Protein AF-A0A7C7MQB7-F1 (afdb_monomer_lite)

Structure (mmCIF, N/CA/C/O backbone):
data_AF-A0A7C7MQB7-F1
#
_entry.id   AF-A0A7C7MQB7-F1
#
loop_
_atom_site.group_PDB
_atom_site.id
_atom_site.type_symbol
_atom_site.label_atom_id
_atom_site.label_alt_id
_atom_site.label_comp_id
_atom_site.label_asym_id
_atom_site.label_entity_id
_atom_site.label_seq_id
_atom_site.pdbx_PDB_ins_code
_atom_site.Cartn_x
_atom_site.Cartn_y
_atom_site.Cartn_z
_atom_site.occupancy
_atom_site.B_iso_or_equiv
_atom_site.auth_seq_id
_atom_site.auth_comp_id
_atom_site.auth_asym_id
_atom_site.auth_atom_id
_atom_site.pdbx_PDB_model_num
ATOM 1 N N . MET A 1 1 ? -64.791 -2.331 68.404 1.00 36.00 1 MET A N 1
ATOM 2 C CA . MET A 1 1 ? -63.926 -3.531 68.346 1.00 36.00 1 MET A CA 1
ATOM 3 C C . MET A 1 1 ? -63.791 -3.957 66.889 1.00 36.00 1 MET A C 1
ATOM 5 O O . MET A 1 1 ? -64.794 -4.323 66.296 1.00 36.00 1 MET A O 1
ATOM 9 N N . ARG A 1 2 ? -62.606 -3.827 66.272 1.00 41.59 2 ARG A N 1
ATOM 10 C CA . ARG A 1 2 ? -62.362 -4.377 64.925 1.00 41.59 2 ARG A CA 1
ATOM 11 C C . ARG A 1 2 ? -61.901 -5.821 65.080 1.00 41.59 2 ARG A C 1
ATOM 13 O O . ARG A 1 2 ? -60.838 -6.065 65.640 1.00 41.59 2 ARG A O 1
ATOM 20 N N . VAL A 1 3 ? -62.726 -6.747 64.612 1.00 44.12 3 VAL A N 1
ATOM 21 C CA . VAL A 1 3 ? -62.447 -8.183 64.598 1.00 44.12 3 VAL A CA 1
ATOM 22 C C . VAL A 1 3 ? -61.413 -8.440 63.497 1.00 44.12 3 VAL A C 1
ATOM 24 O O . VAL A 1 3 ? -61.711 -8.267 62.317 1.00 44.12 3 VAL A O 1
ATOM 27 N N . TYR A 1 4 ? -60.176 -8.775 63.868 1.00 46.28 4 TYR A N 1
ATOM 28 C CA . TYR A 1 4 ? -59.155 -9.210 62.912 1.00 46.28 4 TYR A CA 1
ATOM 29 C C . TYR A 1 4 ? -59.420 -10.675 62.548 1.00 46.28 4 TYR A C 1
ATOM 31 O O . TYR A 1 4 ? -59.321 -11.557 63.396 1.00 46.28 4 TYR A O 1
ATOM 39 N N . SER A 1 5 ? -59.783 -10.925 61.287 1.00 50.12 5 SER A N 1
ATOM 40 C CA . SER A 1 5 ? -59.942 -12.277 60.742 1.00 50.12 5 SER A CA 1
ATOM 41 C C . SER A 1 5 ? -58.564 -12.956 60.611 1.00 50.12 5 SER A C 1
ATOM 43 O O . SER A 1 5 ? -57.698 -12.402 59.923 1.00 50.12 5 SER A O 1
ATOM 45 N N . PRO A 1 6 ? -58.337 -14.141 61.220 1.00 55.88 6 PRO A N 1
ATOM 46 C CA . PRO A 1 6 ? -57.044 -14.841 61.205 1.00 55.88 6 PRO A CA 1
ATOM 47 C C . PRO A 1 6 ? -56.574 -15.236 59.799 1.00 55.88 6 PRO A C 1
ATOM 49 O O . PRO A 1 6 ? -55.381 -15.400 59.555 1.00 55.88 6 PRO A O 1
ATOM 52 N N . HIS A 1 7 ? -57.506 -15.337 58.849 1.00 54.34 7 HIS A N 1
ATOM 53 C CA . HIS A 1 7 ? -57.235 -15.849 57.510 1.00 54.34 7 HIS A CA 1
ATOM 54 C C . HIS A 1 7 ? -56.280 -14.961 56.695 1.00 54.34 7 HIS A C 1
ATOM 56 O O . HIS A 1 7 ? -55.541 -15.462 55.856 1.00 54.34 7 HIS A O 1
ATOM 62 N N . PHE A 1 8 ? -56.236 -13.648 56.950 1.00 52.06 8 PHE A N 1
ATOM 63 C CA . PHE A 1 8 ? -55.397 -12.708 56.188 1.00 52.06 8 PHE A CA 1
ATOM 64 C C . PHE A 1 8 ? -53.892 -12.819 56.490 1.00 52.06 8 PHE A C 1
ATOM 66 O O . PHE A 1 8 ? -53.070 -12.415 55.662 1.00 52.06 8 PHE A O 1
ATOM 73 N N . ALA A 1 9 ? -53.518 -13.351 57.657 1.00 55.44 9 ALA A N 1
ATOM 74 C CA . ALA A 1 9 ? -52.118 -13.500 58.054 1.00 55.44 9 ALA A CA 1
ATOM 75 C C . ALA A 1 9 ? -51.422 -14.632 57.277 1.00 55.44 9 ALA A C 1
ATOM 77 O O . ALA A 1 9 ? -50.280 -14.476 56.840 1.00 55.44 9 ALA A O 1
ATOM 78 N N . GLU A 1 10 ? -52.135 -15.731 57.023 1.00 55.66 10 GLU A N 1
ATOM 79 C CA . GLU A 1 10 ? -51.612 -16.890 56.292 1.00 55.66 10 GLU A CA 1
ATOM 80 C C . GLU A 1 10 ? -51.321 -16.565 54.820 1.00 55.66 10 GLU A C 1
ATOM 82 O O . GLU A 1 10 ? -50.249 -16.904 54.314 1.00 55.66 10 GLU A O 1
ATOM 87 N N . TYR A 1 11 ? -52.201 -15.808 54.152 1.00 55.09 11 TYR A N 1
ATOM 88 C CA . TYR A 1 11 ? -51.975 -15.375 52.767 1.00 55.09 11 TYR A CA 1
ATOM 89 C C . TYR A 1 11 ? -50.758 -14.455 52.630 1.00 55.09 11 TYR A C 1
ATOM 91 O O . TYR A 1 11 ? -49.987 -14.587 51.680 1.00 55.09 11 TYR A O 1
ATOM 99 N N . ARG A 1 12 ? -50.529 -13.546 53.588 1.00 55.78 12 ARG A N 1
ATOM 100 C CA . ARG A 1 12 ? -49.337 -12.680 53.572 1.00 55.78 12 ARG A CA 1
ATOM 101 C C . ARG A 1 12 ? -48.050 -13.473 53.763 1.00 55.78 12 ARG A C 1
ATOM 103 O O . ARG A 1 12 ? -47.057 -13.175 53.104 1.00 55.78 12 ARG A O 1
ATOM 110 N N . HIS A 1 13 ? -48.075 -14.491 54.617 1.00 61.19 13 HIS A N 1
ATOM 111 C CA . HIS A 1 13 ? -46.917 -15.342 54.858 1.00 61.19 13 HIS A CA 1
ATOM 112 C C . HIS A 1 13 ? -46.598 -16.239 53.647 1.00 61.19 13 HIS A C 1
ATOM 114 O O . HIS A 1 13 ? -45.434 -16.377 53.270 1.00 61.19 13 HIS A O 1
ATOM 120 N N . ALA A 1 14 ? -47.621 -16.773 52.971 1.00 66.00 14 ALA A N 1
ATOM 121 C CA . ALA A 1 14 ? -47.464 -17.529 51.727 1.00 66.00 14 ALA A CA 1
ATOM 122 C C . ALA A 1 14 ? -46.925 -16.657 50.576 1.00 66.00 14 ALA A C 1
ATOM 124 O O . ALA A 1 14 ? -45.989 -17.050 49.880 1.00 66.00 14 ALA A O 1
ATOM 125 N N . LEU A 1 15 ? -47.450 -15.437 50.420 1.00 58.94 15 LEU A N 1
ATOM 126 C CA . LEU A 1 15 ? -46.978 -14.480 49.414 1.00 58.94 15 LEU A CA 1
ATOM 127 C C . LEU A 1 15 ? -45.547 -13.996 49.688 1.00 58.94 15 LEU A C 1
ATOM 129 O O . LEU A 1 15 ? -44.778 -13.798 48.748 1.00 58.94 15 LEU A O 1
ATOM 133 N N . TRP A 1 16 ? -45.166 -13.829 50.959 1.00 60.56 16 TRP A N 1
ATOM 134 C CA . TRP A 1 16 ? -43.792 -13.498 51.335 1.00 60.56 16 TRP A CA 1
ATOM 135 C C . TRP A 1 16 ? -42.828 -14.646 51.013 1.00 60.56 16 TRP A C 1
ATOM 137 O O . TRP A 1 16 ? -41.796 -14.396 50.397 1.00 60.56 16 TRP A O 1
ATOM 147 N N . LYS A 1 17 ? -43.199 -15.901 51.318 1.00 62.97 17 LYS A N 1
ATOM 148 C CA . LYS A 1 17 ? -42.413 -17.098 50.958 1.00 62.97 17 LYS A CA 1
ATOM 149 C C . LYS A 1 17 ? -42.253 -17.288 49.446 1.00 62.97 17 LYS A C 1
ATOM 151 O O . LYS A 1 17 ? -41.183 -17.680 48.988 1.00 62.97 17 LYS A O 1
ATOM 156 N N . LEU A 1 18 ? -43.286 -16.988 48.658 1.00 59.22 18 LEU A N 1
ATOM 157 C CA . LEU A 1 18 ? -43.188 -17.007 47.194 1.00 59.22 18 LEU A CA 1
ATOM 158 C C . LEU A 1 18 ? -42.238 -15.914 46.689 1.00 59.22 18 LEU A C 1
ATOM 160 O O . LEU A 1 18 ? -41.367 -16.185 45.869 1.00 59.22 18 LEU A O 1
ATOM 164 N N . LYS A 1 19 ? -42.333 -14.688 47.221 1.00 57.97 19 LYS A N 1
ATOM 165 C CA . LYS A 1 19 ? -41.427 -13.597 46.830 1.00 57.97 19 LYS A CA 1
ATOM 166 C C . LYS A 1 19 ? -39.969 -13.865 47.196 1.00 57.97 19 LYS A C 1
ATOM 168 O O . LYS A 1 19 ? -39.108 -13.522 46.398 1.00 57.97 19 LYS A O 1
ATOM 173 N N . THR A 1 20 ? -39.683 -14.464 48.353 1.00 58.97 20 THR A N 1
ATOM 174 C CA . THR A 1 20 ? -38.307 -14.754 48.799 1.00 58.97 20 THR A CA 1
ATOM 175 C C . THR A 1 20 ? -37.659 -15.932 48.077 1.00 58.97 20 THR A C 1
ATOM 177 O O . THR A 1 20 ? -36.436 -16.002 48.021 1.00 58.97 20 THR A O 1
ATOM 180 N N . THR A 1 21 ? -38.450 -16.836 47.497 1.00 57.84 21 THR A N 1
ATOM 181 C CA . THR A 1 21 ? -37.944 -17.972 46.707 1.00 57.84 21 THR A CA 1
ATOM 182 C C . THR A 1 21 ? -37.793 -17.642 45.219 1.00 57.84 21 THR A C 1
ATOM 184 O O . THR A 1 21 ? -36.860 -18.127 44.582 1.00 57.84 21 THR A O 1
ATOM 187 N N . LEU A 1 22 ? -38.643 -16.770 44.662 1.00 54.62 22 LEU A N 1
ATOM 188 C CA . LEU A 1 22 ? -38.571 -16.355 43.253 1.00 54.62 22 LEU A CA 1
ATOM 189 C C . LEU A 1 22 ? -37.468 -15.326 42.953 1.00 54.62 22 LEU A C 1
ATOM 191 O O . LEU A 1 22 ? -36.907 -15.347 41.859 1.00 54.62 22 LEU A O 1
ATOM 195 N N . THR A 1 23 ? -37.126 -14.437 43.890 1.00 57.62 23 THR A N 1
ATOM 196 C CA . THR A 1 23 ? -36.068 -13.426 43.694 1.00 57.62 23 THR A CA 1
ATOM 197 C C . THR A 1 23 ? -34.668 -14.000 43.441 1.00 57.62 23 THR A C 1
ATOM 199 O O . THR A 1 23 ? -34.026 -13.531 42.497 1.00 57.62 23 THR A O 1
ATOM 202 N N . PRO A 1 24 ? -34.165 -15.007 44.186 1.00 58.19 24 PRO A N 1
ATOM 203 C CA . PRO A 1 24 ? -32.865 -15.601 43.887 1.00 58.19 24 PRO A CA 1
ATOM 204 C C . PRO A 1 24 ? -32.870 -16.354 42.552 1.00 58.19 24 PRO A C 1
ATOM 206 O O . PRO A 1 24 ? -31.922 -16.203 41.794 1.00 58.19 24 PRO A O 1
ATOM 209 N N . LEU A 1 25 ? -33.951 -17.061 42.198 1.00 54.31 25 LEU A N 1
ATOM 210 C CA . LEU A 1 25 ? -34.077 -17.753 40.904 1.00 54.31 25 LEU A CA 1
ATOM 211 C C . LEU A 1 25 ? -34.046 -16.784 39.711 1.00 54.31 25 LEU A C 1
ATOM 213 O O . LEU A 1 25 ? -33.360 -17.044 38.724 1.00 54.31 25 LEU A O 1
ATOM 217 N N . LEU A 1 26 ? -34.735 -15.643 39.812 1.00 55.75 26 LEU A N 1
ATOM 218 C CA . LEU A 1 26 ? -34.695 -14.586 38.794 1.00 55.75 26 LEU A CA 1
ATOM 219 C C . LEU A 1 26 ? -33.308 -13.936 38.688 1.00 55.75 26 LEU A C 1
ATOM 221 O O . LEU A 1 26 ? -32.837 -13.669 37.584 1.00 55.75 26 LEU A O 1
ATOM 225 N N . SER A 1 27 ? -32.625 -13.725 39.816 1.00 55.59 27 SER A N 1
ATOM 226 C CA . SER A 1 27 ? -31.247 -13.219 39.835 1.00 55.59 27 SER A CA 1
ATOM 227 C C . SER A 1 27 ? -30.259 -14.215 39.215 1.00 55.59 27 SER A C 1
ATOM 229 O O . SER A 1 27 ? -29.392 -13.815 38.441 1.00 55.59 27 SER A O 1
ATOM 231 N N . GLN A 1 28 ? -30.433 -15.513 39.470 1.00 55.59 28 GLN A N 1
ATOM 232 C CA . GLN A 1 28 ? -29.596 -16.589 38.934 1.00 55.59 28 GLN A CA 1
ATOM 233 C C . GLN A 1 28 ? -29.811 -16.794 37.427 1.00 55.59 28 GLN A C 1
ATOM 235 O O . GLN A 1 28 ? -28.843 -16.971 36.691 1.00 55.59 28 GLN A O 1
ATOM 240 N N . LEU A 1 29 ? -31.055 -16.679 36.945 1.00 53.41 29 LEU A N 1
ATOM 241 C CA . LEU A 1 29 ? -31.385 -16.637 35.513 1.00 53.41 29 LEU A CA 1
ATOM 242 C C . LEU A 1 29 ? -30.754 -15.421 34.814 1.00 53.41 29 LEU A C 1
ATOM 244 O O . LEU A 1 29 ? -30.206 -15.552 33.720 1.00 53.41 29 LEU A O 1
ATOM 248 N N . CYS A 1 30 ? -30.777 -14.250 35.458 1.00 50.53 30 CYS A N 1
ATOM 249 C CA . CYS A 1 30 ? -30.163 -13.030 34.930 1.00 50.53 30 CYS A CA 1
ATOM 250 C C . CYS A 1 30 ? -28.625 -13.135 34.871 1.00 50.53 30 CYS A C 1
ATOM 252 O O . CYS A 1 30 ? -28.016 -12.812 33.851 1.00 50.53 30 CYS A O 1
ATOM 254 N N . ALA A 1 31 ? -28.000 -13.681 35.920 1.00 45.16 31 ALA A N 1
ATOM 255 C CA . ALA A 1 31 ? -26.564 -13.954 35.953 1.00 45.16 31 ALA A CA 1
ATOM 256 C C . ALA A 1 31 ? -26.143 -14.976 34.881 1.00 45.16 31 ALA A C 1
ATOM 258 O O . ALA A 1 31 ? -25.123 -14.797 34.220 1.00 45.16 31 ALA A O 1
ATOM 259 N N . CYS A 1 32 ? -26.954 -16.012 34.648 1.00 47.44 32 CYS A N 1
ATOM 260 C CA . CYS A 1 32 ? -26.682 -17.021 33.626 1.00 47.44 32 CYS A CA 1
ATOM 261 C C . CYS A 1 32 ? -26.738 -16.431 32.205 1.00 47.44 32 CYS A C 1
ATOM 263 O O . CYS A 1 32 ? -25.836 -16.676 31.404 1.00 47.44 32 CYS A O 1
ATOM 265 N N . ASN A 1 33 ? -27.723 -15.575 31.910 1.00 52.56 33 ASN A N 1
ATOM 266 C CA . ASN A 1 33 ? -27.809 -14.883 30.619 1.00 52.56 33 ASN A CA 1
ATOM 267 C C . ASN A 1 33 ? -26.617 -13.945 30.373 1.00 52.56 33 ASN A C 1
ATOM 269 O O . ASN A 1 33 ? -26.044 -13.967 29.285 1.00 52.56 33 ASN A O 1
ATOM 273 N N . HIS A 1 34 ? -26.192 -13.185 31.386 1.00 47.38 34 HIS A N 1
ATOM 274 C CA . HIS A 1 34 ? -25.037 -12.293 31.267 1.00 47.38 34 HIS A CA 1
ATOM 275 C C . HIS A 1 34 ? -23.724 -13.066 31.022 1.00 47.38 34 HIS A C 1
ATOM 277 O O . HIS A 1 34 ? -22.912 -12.678 30.182 1.00 47.38 34 HIS A O 1
ATOM 283 N N . CYS A 1 35 ? -23.534 -14.218 31.675 1.00 38.09 35 CYS A N 1
ATOM 284 C CA . CYS A 1 35 ? -22.380 -15.090 31.431 1.00 38.09 35 CYS A CA 1
ATOM 285 C C . CYS A 1 35 ? -22.396 -15.736 30.031 1.00 38.09 35 CYS A C 1
ATOM 287 O O . CYS A 1 35 ? -21.336 -15.891 29.421 1.00 38.09 35 CYS A O 1
ATOM 289 N N . ILE A 1 36 ? -23.575 -16.083 29.496 1.00 53.25 36 ILE A N 1
ATOM 290 C CA . ILE A 1 36 ? -23.728 -16.618 28.130 1.00 53.25 36 ILE A CA 1
ATOM 291 C C . ILE A 1 36 ? -23.387 -15.552 27.079 1.00 53.25 36 ILE A C 1
ATOM 293 O O . ILE A 1 36 ? -22.753 -15.871 26.070 1.00 53.25 36 ILE A O 1
ATOM 297 N N . GLU A 1 37 ? -23.763 -14.290 27.304 1.00 52.91 37 GLU A N 1
ATOM 298 C CA . GLU A 1 37 ? -23.364 -13.183 26.426 1.00 52.91 37 GLU A CA 1
ATOM 299 C C . GLU A 1 37 ? -21.848 -12.961 26.443 1.00 52.91 37 GLU A C 1
ATOM 301 O O . GLU A 1 37 ? -21.239 -12.869 25.379 1.00 52.91 37 GLU A O 1
ATOM 306 N N . MET A 1 38 ? -21.207 -12.988 27.617 1.00 50.66 38 MET A N 1
ATOM 307 C CA . MET A 1 38 ? -19.748 -12.845 27.734 1.00 50.66 38 MET A CA 1
ATOM 308 C C . MET A 1 38 ? -18.954 -13.973 27.051 1.00 50.66 38 MET A C 1
ATOM 310 O O . MET A 1 38 ? -17.870 -13.720 26.519 1.00 50.66 38 MET A O 1
ATOM 314 N N . ALA A 1 39 ? -19.457 -15.213 27.062 1.00 57.03 39 ALA A N 1
ATOM 315 C CA . ALA A 1 39 ? -18.825 -16.337 26.365 1.00 57.03 39 ALA A CA 1
ATOM 316 C C . ALA A 1 39 ? -18.894 -16.164 24.836 1.00 57.03 39 ALA A C 1
ATOM 318 O O . ALA A 1 39 ? -17.871 -16.260 24.155 1.00 57.03 39 ALA A O 1
ATOM 319 N N . LYS A 1 40 ? -20.069 -15.777 24.321 1.00 67.50 40 LYS A N 1
ATOM 320 C CA . LYS A 1 40 ? -20.278 -15.473 22.896 1.00 67.50 40 LYS A CA 1
ATOM 321 C C . LYS A 1 40 ? -19.459 -14.271 22.426 1.00 67.50 40 LYS A C 1
ATOM 323 O O . LYS A 1 40 ? -19.035 -14.231 21.274 1.00 67.50 40 LYS A O 1
ATOM 328 N N . ASP A 1 41 ? -19.193 -13.309 23.309 1.00 77.12 41 ASP A N 1
ATOM 329 C CA . ASP A 1 41 ? -18.390 -12.124 22.994 1.00 77.12 41 ASP A CA 1
ATOM 330 C C . ASP A 1 41 ? -16.912 -12.476 22.745 1.00 77.12 41 ASP A C 1
ATOM 332 O O . ASP A 1 41 ? -16.283 -11.930 21.837 1.00 77.12 41 ASP A O 1
ATOM 336 N N . LYS A 1 42 ? -16.355 -13.435 23.501 1.00 81.56 42 LYS A N 1
ATOM 337 C CA . LYS A 1 42 ? -14.980 -13.930 23.301 1.00 81.56 42 LYS A CA 1
ATOM 338 C C . LYS A 1 42 ? -14.836 -14.690 21.985 1.00 81.56 42 LYS A C 1
ATOM 340 O O . LYS A 1 42 ? -13.902 -14.430 21.228 1.00 81.56 42 LYS A O 1
ATOM 345 N N . GLU A 1 43 ? -15.775 -15.589 21.703 1.00 84.88 43 GLU A N 1
ATOM 346 C CA . GLU A 1 43 ? -15.838 -16.351 20.450 1.00 84.88 43 GLU A CA 1
ATOM 347 C C . GLU A 1 43 ? -15.980 -15.411 19.249 1.00 84.88 43 GLU A C 1
ATOM 349 O O . GLU A 1 43 ? -15.254 -15.549 18.264 1.00 84.88 43 GLU A O 1
ATOM 354 N N . ARG A 1 44 ? -16.840 -14.390 19.363 1.00 89.88 44 ARG A N 1
ATOM 355 C CA . ARG A 1 44 ? -17.005 -13.358 18.336 1.00 89.88 44 ARG A CA 1
ATOM 356 C C . ARG A 1 44 ? -15.711 -12.576 18.101 1.00 89.88 44 ARG A C 1
ATOM 358 O O . ARG A 1 44 ? -15.325 -12.420 16.949 1.00 89.88 44 ARG A O 1
ATOM 365 N N . ARG A 1 45 ? -15.014 -12.117 19.149 1.00 86.94 45 ARG A N 1
ATOM 366 C CA . ARG A 1 45 ? -13.730 -11.389 19.010 1.00 86.94 45 ARG A CA 1
ATOM 367 C C . ARG A 1 45 ? -12.638 -12.248 18.370 1.00 86.94 45 ARG A C 1
ATOM 369 O O . ARG A 1 45 ? -11.851 -11.758 17.561 1.00 86.94 45 ARG A O 1
ATOM 376 N N . LEU A 1 46 ? -12.588 -13.536 18.711 1.00 88.31 46 LEU A N 1
ATOM 377 C CA . LEU A 1 46 ? -11.657 -14.473 18.084 1.00 88.31 46 LEU A CA 1
ATOM 378 C C . LEU A 1 46 ? -12.000 -14.675 16.601 1.00 88.31 46 LEU A C 1
ATOM 380 O O . LEU A 1 46 ? -11.115 -14.584 15.749 1.00 88.31 46 LEU A O 1
ATOM 384 N N . ALA A 1 47 ? -13.284 -14.880 16.287 1.00 90.00 47 ALA A N 1
ATOM 385 C CA . ALA A 1 47 ? -13.780 -14.989 14.918 1.00 90.00 47 ALA A CA 1
ATOM 386 C C . ALA A 1 47 ? -13.487 -13.727 14.095 1.00 90.00 47 ALA A C 1
ATOM 388 O O . ALA A 1 47 ? -13.046 -13.829 12.951 1.00 90.00 47 ALA A O 1
ATOM 389 N N . GLU A 1 48 ? -13.666 -12.548 14.690 1.00 90.62 48 GLU A N 1
ATOM 390 C CA . GLU A 1 48 ? -13.357 -11.251 14.090 1.00 90.62 48 GLU A CA 1
ATOM 391 C C . GLU A 1 48 ? -11.876 -11.163 13.710 1.00 90.62 48 GLU A C 1
ATOM 393 O O . GLU A 1 48 ? -11.543 -10.829 12.573 1.00 90.62 48 GLU A O 1
ATOM 398 N N . SER A 1 49 ? -10.974 -11.525 14.628 1.00 87.12 49 SER A N 1
ATOM 399 C CA . SER A 1 49 ? -9.535 -11.524 14.356 1.00 87.12 49 SER A CA 1
ATOM 400 C C . SER A 1 49 ? -9.161 -12.512 13.244 1.00 87.12 49 SER A C 1
ATOM 402 O O . SER A 1 49 ? -8.417 -12.164 12.327 1.00 87.12 49 SER A O 1
ATOM 404 N N . LEU A 1 50 ? -9.718 -13.726 13.260 1.00 87.69 50 LEU A N 1
ATOM 405 C CA . LEU A 1 50 ? -9.486 -14.734 12.219 1.00 87.69 50 LEU A CA 1
ATOM 406 C C . LEU A 1 50 ? -9.989 -14.270 10.843 1.00 87.69 50 LEU A C 1
ATOM 408 O O . LEU A 1 50 ? -9.305 -14.435 9.830 1.00 87.69 50 LEU A O 1
ATOM 412 N N . TYR A 1 51 ? -11.167 -13.651 10.801 1.00 89.00 51 TYR A N 1
ATOM 413 C CA . TYR A 1 51 ? -11.780 -13.190 9.561 1.00 89.00 51 TYR A CA 1
ATOM 414 C C . TYR A 1 51 ? -11.088 -11.942 8.994 1.00 89.00 51 TYR A C 1
ATOM 416 O O . TYR A 1 51 ? -10.771 -11.904 7.804 1.00 89.00 51 TYR A O 1
ATOM 424 N N . ILE A 1 52 ? -10.832 -10.928 9.829 1.00 86.00 52 ILE A N 1
ATOM 425 C CA . ILE A 1 52 ? -10.282 -9.631 9.409 1.00 86.00 52 ILE A CA 1
ATOM 426 C C . ILE A 1 52 ? -8.754 -9.682 9.299 1.00 86.00 52 ILE A C 1
ATOM 428 O O . ILE A 1 52 ? -8.203 -9.256 8.284 1.00 86.00 52 ILE A O 1
ATOM 432 N N . ASN A 1 53 ? -8.052 -10.194 10.316 1.00 81.19 53 ASN A N 1
ATOM 433 C CA . ASN A 1 53 ? -6.584 -10.158 10.360 1.00 81.19 53 ASN A CA 1
ATOM 434 C C . ASN A 1 53 ? -5.951 -11.318 9.588 1.00 81.19 53 ASN A C 1
ATOM 436 O O . ASN A 1 53 ? -4.978 -11.106 8.873 1.00 81.19 53 ASN A O 1
ATOM 440 N N . GLN A 1 54 ? -6.503 -12.530 9.704 1.00 80.75 54 GLN A N 1
ATOM 441 C CA . GLN A 1 54 ? -5.917 -13.736 9.096 1.00 80.75 54 GLN A CA 1
ATOM 442 C C . GLN A 1 54 ? -6.538 -14.117 7.746 1.00 80.75 54 GLN A C 1
ATOM 444 O O . GLN A 1 54 ? -6.200 -15.154 7.176 1.00 80.75 54 GLN A O 1
ATOM 449 N N . LYS A 1 55 ? -7.442 -13.282 7.219 1.00 82.25 55 LYS A N 1
ATOM 450 C CA . LYS A 1 55 ? -8.077 -13.438 5.903 1.00 82.25 55 LYS A CA 1
ATOM 451 C C . LYS A 1 55 ? -8.801 -14.784 5.696 1.00 82.25 55 LYS A C 1
ATOM 453 O O . LYS A 1 55 ? -8.996 -15.213 4.558 1.00 82.25 55 LYS A O 1
ATOM 458 N N . LYS A 1 56 ? -9.261 -15.436 6.762 1.00 86.69 56 LYS A N 1
ATOM 459 C CA . LYS A 1 56 ? -9.967 -16.721 6.669 1.00 86.69 56 LYS A CA 1
ATOM 460 C C . LYS A 1 56 ? -11.384 -16.547 6.127 1.00 86.69 56 LYS A C 1
ATOM 462 O O . LYS A 1 56 ? -11.981 -15.473 6.239 1.00 86.69 56 LYS A O 1
ATOM 467 N N . THR A 1 57 ? -11.905 -17.582 5.480 1.00 88.62 57 THR A N 1
ATOM 468 C CA . THR A 1 57 ? -13.301 -17.609 5.018 1.00 88.62 57 THR A CA 1
ATOM 469 C C . THR A 1 57 ? -14.254 -17.810 6.196 1.00 88.62 57 THR A C 1
ATOM 471 O O . THR A 1 57 ? -13.859 -18.334 7.238 1.00 88.62 57 THR A O 1
ATOM 474 N N . ALA A 1 58 ? -15.530 -17.436 6.043 1.00 85.50 58 ALA A N 1
ATOM 475 C CA . ALA A 1 58 ? -16.537 -17.647 7.090 1.00 85.50 58 ALA A CA 1
ATOM 476 C C . ALA A 1 58 ? -16.620 -19.125 7.518 1.00 85.50 58 ALA A C 1
ATOM 478 O O . ALA A 1 58 ? -16.714 -19.419 8.708 1.00 85.50 58 ALA A O 1
ATOM 479 N N . LYS A 1 59 ? -16.476 -20.046 6.558 1.00 89.94 59 LYS A N 1
ATOM 480 C CA . LYS A 1 59 ? -16.435 -21.494 6.779 1.00 89.94 59 LYS A CA 1
ATOM 481 C C . LYS A 1 59 ? -15.229 -21.949 7.608 1.00 89.94 59 LYS A C 1
ATOM 483 O O . LYS A 1 59 ? -15.377 -22.745 8.533 1.00 89.94 59 LYS A O 1
ATOM 488 N N . GLU A 1 60 ? -14.032 -21.452 7.302 1.00 87.81 60 GLU A N 1
ATOM 489 C CA . GLU A 1 60 ? -12.818 -21.789 8.061 1.00 87.81 60 GLU A CA 1
ATOM 490 C C . GLU A 1 60 ? -12.842 -21.187 9.467 1.00 87.81 60 GLU A C 1
ATOM 492 O O . GLU A 1 60 ? -12.524 -21.874 10.437 1.00 87.81 60 GLU A O 1
ATOM 497 N N . THR A 1 61 ? -13.256 -19.924 9.587 1.00 90.06 61 THR A N 1
ATOM 498 C CA . THR A 1 61 ? -13.409 -19.238 10.875 1.00 90.06 61 THR A CA 1
ATOM 499 C C . THR A 1 61 ? -14.416 -19.966 11.762 1.00 90.06 61 THR A C 1
ATOM 501 O O . THR A 1 61 ? -14.133 -20.208 12.932 1.00 90.06 61 THR A O 1
ATOM 504 N N . ALA A 1 62 ? -15.550 -20.391 11.199 1.00 89.81 62 ALA A N 1
ATOM 505 C CA . ALA A 1 62 ? -16.560 -21.178 11.899 1.00 89.81 62 ALA A CA 1
ATOM 506 C C . ALA A 1 62 ? -15.976 -22.477 12.476 1.00 89.81 62 ALA A C 1
ATOM 508 O O . ALA A 1 62 ? -16.147 -22.761 13.662 1.00 89.81 62 ALA A O 1
ATOM 509 N N . LYS A 1 63 ? -15.198 -23.214 11.670 1.00 90.44 63 LYS A N 1
ATOM 510 C CA . LYS A 1 63 ? -14.526 -24.447 12.103 1.00 90.44 63 LYS A CA 1
ATOM 511 C C . LYS A 1 63 ? -13.512 -24.206 13.227 1.00 90.44 63 LYS A C 1
ATOM 513 O O . LYS A 1 63 ? -13.419 -25.028 14.130 1.00 90.44 63 LYS A O 1
ATOM 518 N N . MET A 1 64 ? -12.760 -23.108 13.174 1.00 84.38 64 MET A N 1
ATOM 519 C CA . MET A 1 64 ? -11.733 -22.789 14.177 1.00 84.38 64 MET A CA 1
ATOM 520 C C . MET A 1 64 ? -12.308 -22.285 15.501 1.00 84.38 64 MET A C 1
ATOM 522 O O . MET A 1 64 ? -11.728 -22.541 16.549 1.00 84.38 64 MET A O 1
ATOM 526 N N . VAL A 1 65 ? -13.437 -21.578 15.457 1.00 87.75 65 VAL A N 1
ATOM 527 C CA . VAL A 1 65 ? -14.082 -21.007 16.650 1.00 87.75 65 VAL A CA 1
ATOM 528 C C . VAL A 1 65 ? -15.112 -21.966 17.259 1.00 87.75 65 VAL A C 1
ATOM 530 O O . VAL A 1 65 ? -15.508 -21.791 18.403 1.00 87.75 65 VAL A O 1
ATOM 533 N N . GLY A 1 66 ? -15.524 -23.010 16.531 1.00 86.12 66 GLY A N 1
ATOM 534 C CA . GLY A 1 66 ? -16.504 -23.991 17.010 1.00 86.12 66 GLY A CA 1
ATOM 535 C C . GLY A 1 66 ? -17.956 -23.526 16.873 1.00 86.12 66 GLY A C 1
ATOM 536 O O . GLY A 1 66 ? -18.832 -24.011 17.584 1.00 86.12 66 GLY A O 1
ATOM 537 N N . VAL A 1 67 ? -18.228 -22.592 15.957 1.00 88.19 67 VAL A N 1
ATOM 538 C CA . VAL A 1 67 ? -19.572 -22.051 15.690 1.00 88.19 67 VAL A CA 1
ATOM 539 C C . VAL A 1 67 ? -20.051 -22.435 14.293 1.00 88.19 67 VAL A C 1
ATOM 541 O O . VAL A 1 67 ? -19.281 -22.893 13.455 1.00 88.19 67 VAL A O 1
ATOM 544 N N . THR A 1 68 ? -21.341 -22.243 14.012 1.00 88.31 68 THR A N 1
ATOM 545 C CA . THR A 1 68 ? -21.872 -22.489 12.664 1.00 88.31 68 THR A CA 1
ATOM 546 C C . THR A 1 68 ? -21.459 -21.383 11.693 1.00 88.31 68 THR A C 1
ATOM 548 O O . THR A 1 68 ? -21.355 -20.216 12.074 1.00 88.31 68 THR A O 1
ATOM 551 N N . GLU A 1 69 ? -21.302 -21.727 10.413 1.00 90.38 69 GLU A N 1
ATOM 552 C CA . GLU A 1 69 ? -21.027 -20.749 9.349 1.00 90.38 69 GLU A CA 1
ATOM 553 C C . GLU A 1 69 ? -22.102 -19.654 9.286 1.00 90.38 69 GLU A C 1
ATOM 555 O O . GLU A 1 69 ? -21.780 -18.483 9.105 1.00 90.38 69 GLU A O 1
ATOM 560 N N . LYS A 1 70 ? -23.368 -20.004 9.555 1.00 89.50 70 LYS A N 1
ATOM 561 C CA . LYS A 1 70 ? -24.484 -19.049 9.627 1.00 89.50 70 LYS A CA 1
ATOM 562 C C . LYS A 1 70 ? -24.297 -18.011 10.738 1.00 89.50 70 LYS A C 1
ATOM 564 O O . LYS A 1 70 ? -24.636 -16.847 10.546 1.00 89.50 70 LYS A O 1
ATOM 569 N N . THR A 1 71 ? -23.749 -18.414 11.887 1.00 87.69 71 THR A N 1
ATOM 570 C CA . THR A 1 71 ? -23.444 -17.498 12.996 1.00 87.69 71 THR A CA 1
ATOM 571 C C . THR A 1 71 ? -22.354 -16.506 12.601 1.00 87.69 71 THR A C 1
ATOM 573 O O . THR A 1 71 ? -22.506 -15.312 12.846 1.00 87.69 71 THR A O 1
ATOM 576 N N . VAL A 1 72 ? -21.290 -16.987 11.947 1.00 87.75 72 VAL A N 1
ATOM 577 C CA . VAL A 1 72 ? -20.201 -16.127 11.458 1.00 87.75 72 VAL A CA 1
ATOM 578 C C . VAL A 1 72 ? -20.702 -15.186 10.367 1.00 87.75 72 VAL A C 1
ATOM 580 O O . VAL A 1 72 ? -20.400 -14.003 10.429 1.00 87.75 72 VAL A O 1
ATOM 583 N N . GLY A 1 73 ? -21.511 -15.673 9.421 1.00 88.75 73 GLY A N 1
ATOM 584 C CA . GLY A 1 73 ? -22.132 -14.841 8.386 1.00 88.75 73 GLY A CA 1
ATOM 585 C C . GLY A 1 73 ? -22.957 -13.700 8.982 1.00 88.75 73 GLY A C 1
ATOM 586 O O . GLY A 1 73 ? -22.737 -12.545 8.638 1.00 88.75 73 GLY A O 1
ATOM 587 N N . ARG A 1 74 ? -23.806 -13.999 9.976 1.00 90.94 74 ARG A N 1
ATOM 588 C CA . ARG A 1 74 ? -24.562 -12.962 10.694 1.00 90.94 74 AR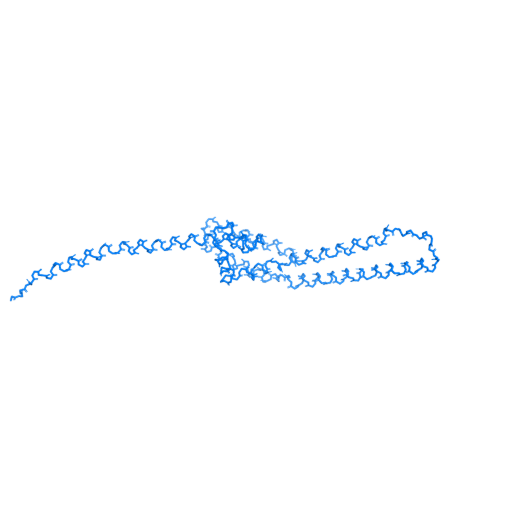G A CA 1
ATOM 589 C C . ARG A 1 74 ? -23.646 -11.921 11.341 1.00 90.94 74 ARG A C 1
ATOM 591 O O . ARG A 1 74 ? -23.936 -10.738 11.249 1.00 90.94 74 ARG A O 1
ATOM 598 N N . TRP A 1 75 ? -22.553 -12.336 11.983 1.00 92.25 75 TRP A N 1
ATOM 599 C CA . TRP A 1 75 ? -21.603 -11.391 12.581 1.00 92.25 75 TRP A CA 1
ATOM 600 C C . TRP A 1 75 ? -20.856 -10.554 11.541 1.00 92.25 75 TRP A C 1
ATOM 602 O O . TRP A 1 75 ? -20.580 -9.383 11.788 1.00 92.25 75 TRP A O 1
ATOM 612 N N . VAL A 1 76 ? -20.546 -11.127 10.378 1.00 89.94 76 VAL A N 1
ATOM 613 C CA . VAL A 1 76 ? -19.922 -10.379 9.283 1.00 89.94 76 VAL A CA 1
ATOM 614 C C . VAL A 1 76 ? -20.816 -9.221 8.843 1.00 89.94 76 VAL A C 1
ATOM 616 O O . VAL A 1 76 ? -20.299 -8.117 8.679 1.00 89.94 76 VAL A O 1
ATOM 619 N N . ASP A 1 77 ? -22.122 -9.461 8.721 1.00 89.50 77 ASP A N 1
ATOM 620 C CA . ASP A 1 77 ? -23.100 -8.451 8.307 1.00 89.50 77 ASP A CA 1
ATOM 621 C C . ASP A 1 77 ? -23.406 -7.446 9.435 1.00 89.50 77 ASP A C 1
ATOM 623 O O . ASP A 1 77 ? -23.377 -6.238 9.223 1.00 89.50 77 ASP A O 1
ATOM 627 N N . GLU A 1 78 ? -23.653 -7.932 10.657 1.00 88.69 78 GLU A N 1
ATOM 628 C CA . GLU A 1 78 ? -24.059 -7.119 11.818 1.00 88.69 78 GLU A CA 1
ATOM 629 C C . GLU A 1 78 ? -22.970 -6.128 12.264 1.00 88.69 78 GLU A C 1
ATOM 631 O O . GLU A 1 78 ? -23.274 -5.014 12.683 1.00 88.69 78 GLU A O 1
ATOM 636 N N . TYR A 1 79 ? -21.696 -6.517 12.156 1.00 86.44 79 TYR A N 1
ATOM 637 C CA . TYR A 1 79 ? -20.554 -5.720 12.622 1.00 86.44 79 TYR A CA 1
ATOM 638 C C . TYR A 1 79 ? -19.681 -5.178 11.476 1.00 86.44 79 TYR A C 1
ATOM 640 O O . TYR A 1 79 ? -18.572 -4.690 11.727 1.00 86.44 79 TYR A O 1
ATOM 648 N N . GLY A 1 80 ? -20.140 -5.296 10.225 1.00 87.25 80 GLY A N 1
ATOM 649 C CA . GLY A 1 80 ? -19.455 -4.767 9.040 1.00 87.25 80 GLY A CA 1
ATOM 650 C C . GLY A 1 80 ? -18.028 -5.301 8.866 1.00 87.25 80 GLY A C 1
ATOM 651 O O . GLY A 1 80 ? -17.086 -4.555 8.573 1.00 87.25 80 GLY A O 1
ATOM 652 N N . TRP A 1 81 ? -17.802 -6.592 9.135 1.00 91.69 81 TRP A N 1
ATOM 653 C CA . TRP A 1 81 ? -16.445 -7.158 9.095 1.00 91.69 81 TRP A CA 1
ATOM 654 C C . TRP 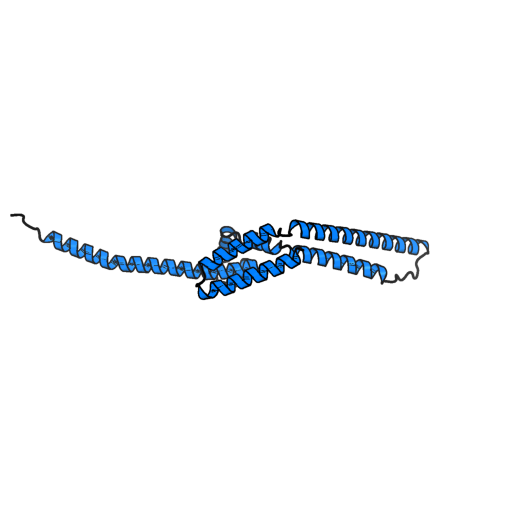A 1 81 ? -15.879 -7.203 7.684 1.00 91.69 81 TRP A C 1
ATOM 656 O O . TRP A 1 81 ? -14.660 -7.155 7.512 1.00 91.69 81 TRP A O 1
ATOM 666 N N . LYS A 1 82 ? -16.742 -7.300 6.671 1.00 86.75 82 LYS A N 1
ATOM 667 C CA . LYS A 1 82 ? -16.328 -7.301 5.269 1.00 86.75 82 LYS A CA 1
ATOM 668 C C . LYS A 1 82 ? -15.759 -5.942 4.877 1.00 86.75 82 LYS A C 1
ATOM 670 O O . LYS A 1 82 ? -14.681 -5.887 4.299 1.00 86.75 82 LYS A O 1
ATOM 675 N N . GLU A 1 83 ? -16.420 -4.863 5.268 1.00 84.12 83 GLU A N 1
ATOM 676 C CA . GLU A 1 83 ? -16.010 -3.481 5.032 1.00 84.12 83 GLU A CA 1
ATOM 677 C C . GLU A 1 83 ? -14.703 -3.190 5.763 1.00 84.12 83 GLU A C 1
ATOM 679 O O . GLU A 1 83 ? -13.760 -2.687 5.162 1.00 84.12 83 GLU A O 1
ATOM 684 N N . ARG A 1 84 ? -14.594 -3.591 7.034 1.00 83.62 84 ARG A N 1
ATOM 685 C CA . ARG A 1 84 ? -13.369 -3.416 7.831 1.00 83.62 84 ARG A CA 1
ATOM 686 C C . ARG A 1 84 ? -12.193 -4.214 7.278 1.00 83.62 84 ARG A C 1
ATOM 688 O O . ARG A 1 84 ? -11.070 -3.713 7.234 1.00 83.62 84 ARG A O 1
ATOM 695 N N . ARG A 1 85 ? -12.439 -5.444 6.824 1.00 83.06 85 ARG A N 1
ATOM 696 C CA . ARG A 1 85 ? -11.438 -6.268 6.140 1.00 83.06 85 ARG A CA 1
ATOM 697 C C . ARG A 1 85 ? -11.021 -5.645 4.815 1.00 83.06 85 ARG A C 1
ATOM 699 O O . ARG A 1 85 ? -9.828 -5.566 4.556 1.00 83.06 85 ARG A O 1
ATOM 706 N N . ASN A 1 86 ? -11.972 -5.176 4.012 1.00 75.06 86 ASN A N 1
ATOM 707 C CA . ASN A 1 86 ? -11.701 -4.526 2.734 1.00 75.06 86 ASN A CA 1
ATOM 708 C C . ASN A 1 86 ? -10.933 -3.219 2.925 1.00 75.06 86 ASN A C 1
ATOM 710 O O . ASN A 1 86 ? -9.944 -3.021 2.244 1.00 75.06 86 ASN A O 1
ATOM 714 N N . ALA A 1 87 ? -11.300 -2.380 3.894 1.00 74.31 87 ALA A N 1
ATOM 715 C CA . ALA A 1 87 ? -10.564 -1.162 4.234 1.00 74.31 87 ALA A CA 1
ATOM 716 C C . ALA A 1 87 ? -9.128 -1.471 4.687 1.00 74.31 87 ALA A C 1
ATOM 718 O O . ALA A 1 87 ? -8.186 -0.780 4.313 1.00 74.31 87 ALA A O 1
ATOM 719 N N . LYS A 1 88 ? -8.941 -2.560 5.442 1.00 72.88 88 LYS A N 1
ATOM 720 C CA . LYS A 1 88 ? -7.611 -3.036 5.836 1.00 72.88 88 LYS A CA 1
ATOM 721 C C . LYS A 1 88 ? -6.822 -3.629 4.664 1.00 72.88 88 LYS A C 1
ATOM 723 O O . LYS A 1 88 ? -5.607 -3.498 4.646 1.00 72.88 88 LYS A O 1
ATOM 728 N N . MET A 1 89 ? -7.485 -4.278 3.708 1.00 66.06 89 MET A N 1
ATOM 729 C CA . MET A 1 89 ? -6.876 -4.822 2.484 1.00 66.06 89 MET A CA 1
ATOM 730 C C . MET A 1 89 ? -6.689 -3.793 1.372 1.00 66.06 89 MET A C 1
ATOM 732 O O . MET A 1 89 ? -5.949 -4.063 0.441 1.00 66.06 89 MET A O 1
ATOM 736 N N . ALA A 1 90 ? -7.367 -2.657 1.454 1.00 62.41 90 ALA A N 1
ATOM 737 C CA . ALA A 1 90 ? -7.167 -1.490 0.610 1.00 62.41 90 ALA A CA 1
ATOM 738 C C . ALA A 1 90 ? -6.234 -0.480 1.291 1.00 62.41 90 ALA A C 1
ATOM 740 O O . ALA A 1 90 ? -6.175 0.678 0.886 1.00 62.41 90 ALA A O 1
ATOM 741 N N . ASN A 1 91 ? -5.540 -0.892 2.361 1.00 66.25 91 ASN A N 1
ATOM 742 C CA . ASN A 1 91 ? -4.594 -0.016 3.025 1.00 66.25 91 ASN A CA 1
ATOM 743 C C . ASN A 1 91 ? -3.500 0.400 2.031 1.00 66.25 91 ASN A C 1
ATOM 745 O O . ASN A 1 91 ? -3.130 -0.356 1.126 1.00 66.25 91 ASN A O 1
ATOM 749 N N . LEU A 1 92 ? -2.987 1.612 2.230 1.00 61.84 92 LEU A N 1
ATOM 750 C CA . LEU A 1 92 ? -1.969 2.223 1.381 1.00 61.84 92 LEU A CA 1
ATOM 751 C C . LEU A 1 92 ? -0.806 1.264 1.080 1.00 61.84 92 LEU A C 1
ATOM 753 O O . LEU A 1 92 ? -0.351 1.145 -0.053 1.00 61.84 92 LEU A O 1
ATOM 757 N N . GLN A 1 93 ? -0.385 0.523 2.102 1.00 66.50 93 GLN A N 1
ATOM 758 C CA . GLN A 1 93 ? 0.734 -0.402 2.034 1.00 66.50 93 GLN A CA 1
ATOM 759 C C . GLN A 1 93 ? 0.502 -1.533 1.018 1.00 66.50 93 GLN A C 1
ATOM 761 O O . GLN A 1 93 ? 1.338 -1.760 0.152 1.00 66.50 93 GLN A O 1
ATOM 766 N N . SER A 1 94 ? -0.661 -2.182 1.057 1.00 71.31 94 SER A N 1
ATOM 767 C CA . SER A 1 94 ? -1.011 -3.279 0.147 1.00 71.31 94 SER A CA 1
ATOM 768 C C . SER A 1 94 ? -1.229 -2.818 -1.297 1.00 71.31 94 SER A C 1
ATOM 770 O O . SER A 1 94 ? -0.879 -3.534 -2.231 1.00 71.31 94 SER A O 1
ATOM 772 N N . GLY A 1 95 ? -1.758 -1.606 -1.504 1.00 73.75 95 GLY A N 1
ATOM 773 C CA . GLY A 1 95 ? -1.887 -1.021 -2.839 1.00 73.75 95 GLY A CA 1
ATOM 774 C C . GLY A 1 95 ? -0.528 -0.683 -3.455 1.00 73.75 95 GLY A C 1
ATOM 775 O O . GLY A 1 95 ? -0.277 -1.030 -4.608 1.00 73.75 95 GLY A O 1
ATOM 776 N N . ILE A 1 96 ? 0.377 -0.084 -2.672 1.00 82.06 96 ILE A N 1
ATOM 777 C CA . ILE A 1 96 ? 1.755 0.199 -3.099 1.00 82.06 96 ILE A CA 1
ATOM 778 C C . ILE A 1 96 ? 2.519 -1.097 -3.382 1.00 82.06 96 ILE A C 1
ATOM 780 O O . ILE A 1 96 ? 3.227 -1.172 -4.383 1.00 82.06 96 ILE A O 1
ATOM 784 N N . GLU A 1 97 ? 2.373 -2.118 -2.536 1.00 83.25 97 GLU A N 1
ATOM 785 C CA . GLU A 1 97 ? 2.994 -3.433 -2.736 1.00 83.25 97 GLU A CA 1
ATOM 786 C C . GLU A 1 97 ? 2.561 -4.064 -4.061 1.00 83.25 97 GLU A C 1
ATOM 788 O O . GLU A 1 97 ? 3.420 -4.447 -4.853 1.00 83.25 97 GLU A O 1
ATOM 793 N N . ASN A 1 98 ? 1.258 -4.063 -4.359 1.00 83.06 98 ASN A N 1
ATOM 794 C CA . ASN A 1 98 ? 0.740 -4.572 -5.630 1.00 83.06 98 ASN A CA 1
ATOM 795 C C . ASN A 1 98 ? 1.289 -3.784 -6.836 1.00 83.06 98 ASN A C 1
ATOM 797 O O . ASN A 1 98 ? 1.645 -4.372 -7.857 1.00 83.06 98 ASN A O 1
ATOM 801 N N . ILE A 1 99 ? 1.372 -2.449 -6.742 1.00 86.44 99 ILE A N 1
ATOM 802 C CA . ILE A 1 99 ? 1.924 -1.618 -7.826 1.00 86.44 99 ILE A CA 1
ATOM 803 C C . ILE A 1 99 ? 3.424 -1.892 -8.011 1.00 86.44 99 ILE A C 1
ATOM 805 O O . ILE A 1 99 ? 3.883 -2.010 -9.146 1.00 86.44 99 ILE A O 1
ATOM 809 N N . ASN A 1 100 ? 4.182 -2.034 -6.921 1.00 89.19 100 ASN A N 1
ATOM 810 C CA . ASN A 1 100 ? 5.604 -2.378 -6.977 1.00 89.19 100 ASN A CA 1
ATOM 811 C C . ASN A 1 100 ? 5.827 -3.769 -7.591 1.00 89.19 100 ASN A C 1
ATOM 813 O O . ASN A 1 100 ? 6.759 -3.936 -8.370 1.00 89.19 100 ASN A O 1
ATOM 817 N N . GLU A 1 101 ? 4.972 -4.751 -7.292 1.00 90.44 101 GLU A N 1
ATOM 818 C CA . GLU A 1 101 ? 5.041 -6.081 -7.908 1.00 90.44 101 GLU A CA 1
ATOM 819 C C . GLU A 1 101 ? 4.862 -6.001 -9.429 1.00 90.44 101 GLU A C 1
ATOM 821 O O . GLU A 1 101 ? 5.661 -6.561 -10.180 1.00 90.44 101 GLU A O 1
ATOM 826 N N . LEU A 1 102 ? 3.885 -5.221 -9.903 1.00 89.00 102 LEU A N 1
ATOM 827 C CA . LEU A 1 102 ? 3.709 -4.980 -11.336 1.00 89.00 102 LEU A CA 1
ATOM 828 C C . LEU A 1 102 ? 4.928 -4.283 -11.952 1.00 89.00 102 LEU A C 1
ATOM 830 O O . LEU A 1 102 ? 5.386 -4.701 -13.015 1.00 89.00 102 LEU A O 1
ATOM 834 N N . ILE A 1 103 ? 5.477 -3.256 -11.293 1.00 92.19 103 ILE A N 1
ATOM 835 C CA . ILE A 1 103 ? 6.702 -2.578 -11.747 1.00 92.19 103 ILE A CA 1
ATOM 836 C C . ILE A 1 103 ? 7.848 -3.583 -11.885 1.00 92.19 103 ILE A C 1
ATOM 838 O O . ILE A 1 103 ? 8.528 -3.566 -12.908 1.00 92.19 103 ILE A O 1
ATOM 842 N N . ASN A 1 104 ? 8.030 -4.478 -10.912 1.00 92.50 104 ASN A N 1
ATOM 843 C CA . ASN A 1 104 ? 9.077 -5.497 -10.949 1.00 92.50 104 ASN A CA 1
ATOM 844 C C . ASN A 1 104 ? 8.888 -6.461 -12.125 1.00 92.50 104 ASN A C 1
ATOM 846 O O . ASN A 1 104 ? 9.839 -6.691 -12.864 1.00 92.50 104 ASN A O 1
ATOM 850 N N . ILE A 1 105 ? 7.667 -6.947 -12.372 1.00 91.81 105 ILE A N 1
ATOM 851 C CA . ILE A 1 105 ? 7.366 -7.824 -13.518 1.00 91.81 105 ILE A CA 1
ATOM 852 C C . ILE A 1 105 ? 7.717 -7.136 -14.846 1.00 91.81 105 ILE A C 1
ATOM 854 O O . ILE A 1 105 ? 8.348 -7.732 -15.724 1.00 91.81 105 ILE A O 1
ATOM 858 N N . TYR A 1 106 ? 7.322 -5.871 -15.011 1.00 91.56 106 TYR A N 1
ATOM 859 C CA . TYR A 1 106 ? 7.645 -5.108 -16.217 1.00 91.56 106 TYR A CA 1
ATOM 860 C C . TYR A 1 106 ? 9.146 -4.817 -16.330 1.00 91.56 106 TYR A C 1
ATOM 862 O O . TYR A 1 106 ? 9.703 -4.920 -17.422 1.00 91.56 106 TYR A O 1
ATOM 870 N N . ALA A 1 107 ? 9.819 -4.503 -15.223 1.00 91.56 107 ALA A N 1
ATOM 871 C CA . ALA A 1 107 ? 11.257 -4.263 -15.195 1.00 91.56 107 ALA A CA 1
ATOM 872 C C . ALA A 1 107 ? 12.050 -5.530 -15.548 1.00 91.56 107 ALA A C 1
ATOM 874 O O . ALA A 1 107 ? 12.946 -5.472 -16.385 1.00 91.56 107 ALA A O 1
ATOM 875 N N . GLU A 1 108 ? 11.681 -6.685 -14.993 1.00 92.19 108 GLU A N 1
ATOM 876 C CA . GLU A 1 108 ? 12.268 -7.980 -15.347 1.00 92.19 108 GLU A CA 1
ATOM 877 C C . GLU A 1 108 ? 12.094 -8.287 -16.835 1.00 92.19 108 GLU A C 1
ATOM 879 O O . GLU A 1 108 ? 13.033 -8.731 -17.493 1.00 92.19 108 GLU A O 1
ATOM 884 N N . ARG A 1 109 ? 10.913 -8.009 -17.398 1.00 89.69 109 ARG A N 1
ATOM 885 C CA . ARG A 1 109 ? 10.670 -8.183 -18.835 1.00 89.69 109 ARG A CA 1
ATOM 886 C C . ARG A 1 109 ? 11.535 -7.248 -19.682 1.00 89.69 109 ARG A C 1
ATOM 888 O O . ARG A 1 109 ? 12.069 -7.683 -20.697 1.00 89.69 109 ARG A O 1
ATOM 895 N N . ALA A 1 110 ? 11.707 -5.994 -19.264 1.00 89.25 110 ALA A N 1
ATOM 896 C CA . ALA A 1 110 ? 12.602 -5.055 -19.939 1.00 89.25 110 ALA A CA 1
ATOM 897 C C . ALA A 1 110 ? 14.063 -5.528 -19.899 1.00 89.25 110 ALA A C 1
ATOM 899 O O . ALA A 1 110 ? 14.755 -5.429 -20.909 1.00 89.25 110 ALA A O 1
ATOM 900 N N . ILE A 1 111 ? 14.511 -6.071 -18.761 1.00 90.00 111 ILE A N 1
ATOM 901 C CA . ILE A 1 111 ? 15.854 -6.644 -18.611 1.00 90.00 111 ILE A CA 1
ATOM 902 C C . ILE A 1 111 ? 16.029 -7.826 -19.564 1.00 90.00 111 ILE A C 1
ATOM 904 O O . ILE A 1 111 ? 17.007 -7.843 -20.300 1.00 90.00 111 ILE A O 1
ATOM 908 N N . LYS A 1 112 ? 15.068 -8.758 -19.624 1.00 89.62 112 LYS A N 1
ATOM 909 C CA . LYS A 1 112 ? 15.126 -9.905 -20.548 1.00 89.62 112 LYS A CA 1
ATOM 910 C C . LYS A 1 112 ? 15.278 -9.475 -22.002 1.00 89.62 112 LYS A C 1
ATOM 912 O O . LYS A 1 112 ? 16.148 -9.990 -22.689 1.00 89.62 112 LYS A O 1
ATOM 917 N N . ILE A 1 113 ? 14.501 -8.483 -22.444 1.00 87.94 113 ILE A N 1
ATOM 918 C CA . ILE A 1 113 ? 14.603 -7.945 -23.811 1.00 87.94 113 ILE A CA 1
ATOM 919 C C . ILE A 1 113 ? 16.000 -7.371 -24.096 1.00 87.94 113 ILE A C 1
ATOM 921 O O . ILE A 1 113 ? 16.454 -7.452 -25.235 1.00 87.94 113 ILE A O 1
ATOM 925 N N . GLU A 1 114 ? 16.670 -6.805 -23.086 1.00 83.81 114 GLU A N 1
ATOM 926 C CA . GLU A 1 114 ? 18.015 -6.233 -23.216 1.00 83.81 114 GLU A CA 1
ATOM 927 C C . GLU A 1 114 ? 19.128 -7.286 -23.177 1.00 83.81 114 GLU A C 1
ATOM 929 O O . GLU A 1 114 ? 20.155 -7.112 -23.827 1.00 83.81 114 GLU A O 1
ATOM 934 N N . THR A 1 115 ? 18.952 -8.347 -22.386 1.00 85.38 115 THR A N 1
ATOM 935 C CA . THR A 1 115 ? 19.999 -9.344 -22.116 1.00 85.38 115 THR A CA 1
ATOM 936 C C . THR A 1 115 ? 19.918 -10.583 -22.996 1.00 85.38 115 THR A C 1
ATOM 938 O O . THR A 1 115 ? 20.915 -11.283 -23.136 1.00 85.38 115 THR A O 1
ATOM 941 N N . GLU A 1 116 ? 18.741 -10.911 -23.529 1.00 84.06 116 GLU A N 1
ATOM 942 C CA . GLU A 1 116 ? 18.570 -12.062 -24.414 1.00 84.06 116 GLU A CA 1
ATOM 943 C C . GLU A 1 116 ? 19.041 -11.697 -25.828 1.00 84.06 116 GLU A C 1
ATOM 945 O O . GLU A 1 116 ? 18.423 -10.896 -26.536 1.00 84.06 116 GLU A O 1
ATOM 950 N N . ASP A 1 117 ? 20.154 -12.292 -26.253 1.00 74.25 117 ASP A N 1
ATOM 951 C CA . ASP A 1 117 ? 20.565 -12.280 -27.652 1.00 74.25 117 ASP A CA 1
ATOM 952 C C . ASP A 1 117 ? 19.622 -13.195 -28.445 1.00 74.25 117 ASP A C 1
ATOM 954 O O . ASP A 1 117 ? 19.444 -14.364 -28.099 1.00 74.25 117 ASP A O 1
ATOM 958 N N . ASP A 1 118 ? 19.008 -12.674 -29.512 1.00 77.00 118 ASP A N 1
ATOM 959 C CA . ASP A 1 118 ? 18.217 -13.538 -30.397 1.00 77.00 118 ASP A CA 1
ATOM 960 C C . ASP A 1 118 ? 19.184 -14.363 -31.246 1.00 77.00 118 ASP A C 1
ATOM 962 O O . ASP A 1 118 ? 20.133 -13.828 -31.833 1.00 77.00 118 ASP A O 1
ATOM 966 N N . ASP A 1 119 ? 18.891 -15.652 -31.385 1.00 80.81 119 ASP A N 1
ATOM 967 C CA . ASP A 1 119 ? 19.499 -16.465 -32.426 1.00 80.81 119 ASP A CA 1
ATOM 968 C C . ASP A 1 119 ? 18.884 -16.087 -33.777 1.00 80.81 119 ASP A C 1
ATOM 970 O O . ASP A 1 119 ? 17.761 -16.464 -34.111 1.00 80.81 119 ASP A O 1
ATOM 974 N N . TYR A 1 120 ? 19.629 -15.303 -34.552 1.00 79.94 120 TYR A N 1
ATOM 975 C CA . TYR A 1 120 ? 19.227 -14.902 -35.896 1.00 79.94 120 TYR A CA 1
ATOM 976 C C . TYR A 1 120 ? 19.638 -15.918 -36.9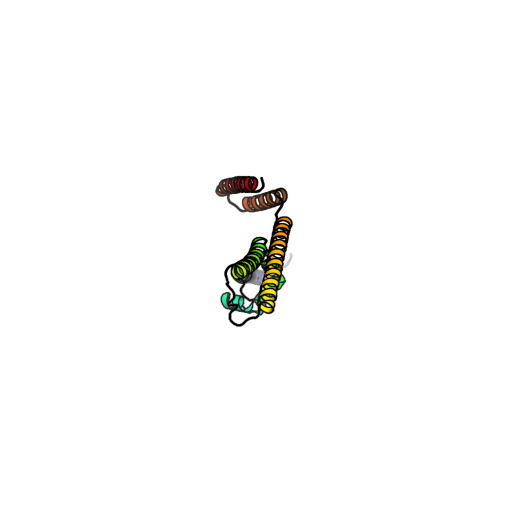78 1.00 79.94 120 TYR A C 1
ATOM 978 O O . TYR A 1 120 ? 19.559 -15.607 -38.171 1.00 79.94 120 TYR A O 1
ATOM 986 N N . SER A 1 121 ? 20.123 -17.110 -36.603 1.00 82.38 121 SER A N 1
ATOM 987 C CA . SER A 1 121 ? 20.560 -18.116 -37.569 1.00 82.38 121 SER A CA 1
ATOM 988 C C . SER A 1 121 ? 19.410 -18.543 -38.493 1.00 82.38 121 SER A C 1
ATOM 990 O O . SER A 1 121 ? 18.291 -18.820 -38.072 1.00 82.38 121 SER A O 1
ATOM 992 N N . GLY A 1 122 ? 19.670 -18.547 -39.804 1.00 83.12 122 GLY A N 1
ATOM 993 C CA . GLY A 1 122 ? 18.681 -18.937 -40.816 1.00 83.12 122 GLY A CA 1
ATOM 994 C C . GLY A 1 122 ? 17.646 -17.871 -41.204 1.00 83.12 122 GLY A C 1
ATOM 995 O O . GLY A 1 122 ? 16.816 -18.157 -42.064 1.00 83.12 122 GLY A O 1
ATOM 996 N N . LEU A 1 123 ? 17.702 -16.657 -40.641 1.00 85.44 123 LEU A N 1
ATOM 997 C CA . LEU A 1 123 ? 16.823 -15.541 -41.016 1.00 85.44 123 LEU A CA 1
ATOM 998 C C . LEU A 1 123 ? 17.443 -14.649 -42.098 1.00 85.44 123 LEU A C 1
ATOM 1000 O O . LEU A 1 123 ? 18.659 -14.481 -42.189 1.00 85.44 123 LEU A O 1
ATOM 1004 N N . THR A 1 124 ? 16.587 -14.030 -42.907 1.00 89.75 124 THR A N 1
ATOM 1005 C CA . THR A 1 124 ? 16.985 -12.999 -43.873 1.00 89.75 124 THR A CA 1
ATOM 1006 C C . THR A 1 124 ? 17.211 -11.646 -43.192 1.00 89.75 124 THR A C 1
ATOM 1008 O O . THR A 1 124 ? 16.594 -11.335 -42.172 1.00 89.75 124 THR A O 1
ATOM 1011 N N . ASP A 1 125 ? 18.008 -10.763 -43.804 1.00 87.81 125 ASP A N 1
ATOM 1012 C CA . ASP A 1 125 ? 18.251 -9.396 -43.299 1.00 87.81 125 ASP A CA 1
ATOM 1013 C C . ASP A 1 125 ? 16.960 -8.607 -43.024 1.00 87.81 125 ASP A C 1
ATOM 1015 O O . ASP A 1 125 ? 16.889 -7.779 -42.111 1.00 87.81 125 ASP A O 1
ATOM 1019 N N . LYS A 1 126 ? 15.914 -8.864 -43.819 1.00 90.56 126 LYS A N 1
ATOM 1020 C CA . LYS A 1 126 ? 14.602 -8.235 -43.659 1.00 90.56 126 LYS A CA 1
ATOM 1021 C C . LYS A 1 126 ? 13.894 -8.722 -42.394 1.00 90.56 126 LYS A C 1
ATOM 1023 O O . LYS A 1 126 ? 13.318 -7.903 -41.682 1.00 90.56 126 LYS A O 1
ATOM 1028 N N . GLU A 1 127 ? 13.943 -10.019 -42.111 1.00 88.38 127 GLU A N 1
ATOM 1029 C CA . GLU A 1 127 ? 13.331 -10.616 -40.919 1.00 88.38 127 GLU A CA 1
ATOM 1030 C C . GLU A 1 127 ? 14.073 -10.199 -39.649 1.00 88.38 127 GLU A C 1
ATOM 1032 O O . GLU A 1 127 ? 13.439 -9.794 -38.677 1.00 88.38 127 GLU A O 1
ATOM 1037 N N . ILE A 1 128 ? 15.409 -10.167 -39.693 1.00 86.12 128 ILE A N 1
ATOM 1038 C CA . ILE A 1 128 ? 16.248 -9.654 -38.600 1.00 86.12 128 ILE A CA 1
ATOM 1039 C C . ILE A 1 128 ? 15.883 -8.197 -38.285 1.00 86.12 128 ILE A C 1
ATOM 1041 O O . ILE A 1 128 ? 15.773 -7.802 -37.121 1.00 86.12 128 ILE A O 1
ATOM 1045 N N . ARG A 1 129 ? 15.675 -7.374 -39.321 1.00 87.31 129 ARG A N 1
ATOM 1046 C CA . ARG A 1 129 ? 15.303 -5.965 -39.153 1.00 87.31 129 ARG A CA 1
ATOM 1047 C C . ARG A 1 129 ? 13.918 -5.794 -38.530 1.00 87.31 129 ARG A C 1
ATOM 1049 O O . ARG A 1 129 ? 13.760 -4.904 -37.694 1.00 87.31 129 ARG A O 1
ATOM 1056 N N . GLU A 1 130 ? 12.931 -6.600 -38.921 1.00 88.56 130 GLU A N 1
ATOM 1057 C CA . GLU A 1 130 ? 11.588 -6.509 -38.334 1.00 88.56 130 GLU A CA 1
ATOM 1058 C C . GLU A 1 130 ? 11.574 -7.036 -36.889 1.00 88.56 130 GLU A C 1
ATOM 1060 O O . GLU A 1 130 ? 11.048 -6.348 -36.020 1.00 88.56 130 GLU A O 1
ATOM 1065 N N . ALA A 1 131 ? 12.269 -8.141 -36.587 1.00 86.12 131 ALA A N 1
ATOM 1066 C CA . ALA A 1 131 ? 12.395 -8.671 -35.223 1.00 86.12 131 ALA A CA 1
ATOM 1067 C C . ALA A 1 131 ? 13.018 -7.652 -34.249 1.00 86.12 131 ALA A C 1
ATOM 1069 O O . ALA A 1 131 ? 12.473 -7.379 -33.178 1.00 86.12 131 ALA A O 1
ATOM 1070 N N . LYS A 1 132 ? 14.113 -6.992 -34.656 1.00 86.31 132 LYS A N 1
ATOM 1071 C CA . LYS A 1 132 ? 14.743 -5.917 -33.864 1.00 86.31 132 LYS A CA 1
ATOM 1072 C C . LYS A 1 132 ? 13.805 -4.736 -33.630 1.00 86.31 132 LYS A C 1
ATOM 1074 O O . LYS A 1 132 ? 13.794 -4.138 -32.555 1.00 86.31 132 LYS A O 1
ATOM 1079 N N . LYS A 1 133 ? 13.022 -4.378 -34.646 1.00 88.81 133 LYS A N 1
ATOM 1080 C CA . LYS A 1 133 ? 12.056 -3.281 -34.571 1.00 88.81 133 LYS A CA 1
ATOM 1081 C C . LYS A 1 133 ? 10.888 -3.630 -33.649 1.00 88.81 133 LYS A C 1
ATOM 1083 O O . LYS A 1 133 ? 10.444 -2.758 -32.906 1.00 88.81 133 LYS A O 1
ATOM 1088 N N . ASP A 1 134 ? 10.409 -4.867 -33.664 1.00 87.75 134 ASP A N 1
ATOM 1089 C CA . ASP A 1 134 ? 9.334 -5.317 -32.782 1.00 87.75 134 ASP A CA 1
ATOM 1090 C C . ASP A 1 134 ? 9.789 -5.398 -31.323 1.00 87.75 134 ASP A C 1
ATOM 1092 O O . ASP A 1 134 ? 9.100 -4.853 -30.458 1.00 87.75 134 ASP A O 1
ATOM 1096 N N . ARG A 1 135 ? 11.002 -5.900 -31.050 1.00 85.81 135 ARG A N 1
ATOM 1097 C CA . ARG A 1 135 ? 11.603 -5.822 -29.706 1.00 85.81 135 ARG A CA 1
ATOM 1098 C C . ARG A 1 135 ? 11.767 -4.388 -29.213 1.00 85.81 135 ARG A C 1
ATOM 1100 O O . ARG A 1 135 ? 11.452 -4.088 -28.063 1.00 85.81 135 ARG A O 1
ATOM 1107 N N . ALA A 1 136 ? 12.193 -3.471 -30.083 1.00 86.56 136 ALA A N 1
ATOM 1108 C CA . ALA A 1 136 ? 12.292 -2.058 -29.727 1.00 86.56 136 ALA A CA 1
ATOM 1109 C C . ALA A 1 136 ? 10.921 -1.450 -29.375 1.00 86.56 136 ALA A C 1
ATOM 1111 O O . ALA A 1 136 ? 10.816 -0.710 -28.396 1.00 86.56 136 ALA A O 1
ATOM 1112 N N . LYS A 1 137 ? 9.856 -1.781 -30.122 1.00 91.19 137 LYS A N 1
ATOM 1113 C CA . LYS A 1 137 ? 8.487 -1.341 -29.795 1.00 91.19 137 LYS A CA 1
ATOM 1114 C C . LYS A 1 137 ? 8.009 -1.923 -28.466 1.00 91.19 137 LYS A C 1
ATOM 1116 O O . LYS A 1 137 ? 7.426 -1.192 -27.669 1.00 91.19 137 LYS A O 1
ATOM 1121 N N . GLU A 1 138 ? 8.255 -3.209 -28.223 1.00 89.56 138 GLU A N 1
ATOM 1122 C CA . GLU A 1 138 ? 7.871 -3.874 -26.977 1.00 89.56 138 GLU A CA 1
ATOM 1123 C C . GLU A 1 138 ? 8.565 -3.228 -25.773 1.00 89.56 138 GLU A C 1
ATOM 1125 O O . GLU A 1 138 ? 7.897 -2.851 -24.809 1.00 89.56 138 GLU A O 1
ATOM 1130 N N . LYS A 1 139 ? 9.880 -2.993 -25.865 1.00 89.38 139 LYS A N 1
ATOM 1131 C CA . LYS A 1 139 ? 10.655 -2.291 -24.833 1.00 89.38 139 LYS A CA 1
ATOM 1132 C C . LYS A 1 139 ? 10.088 -0.902 -24.541 1.00 89.38 139 LYS A C 1
ATOM 1134 O O . LYS A 1 139 ? 9.901 -0.550 -23.379 1.00 89.38 139 LYS A O 1
ATOM 1139 N N . VAL A 1 140 ? 9.779 -0.122 -25.579 1.00 92.75 140 VAL A N 1
ATOM 1140 C CA . VAL A 1 140 ? 9.164 1.208 -25.422 1.00 92.75 140 VAL A CA 1
ATOM 1141 C C . VAL A 1 140 ? 7.810 1.107 -24.715 1.00 92.75 140 VAL A C 1
ATOM 1143 O O . VAL A 1 140 ? 7.547 1.886 -23.800 1.00 92.75 140 VAL A O 1
ATOM 1146 N N . GLY A 1 141 ? 6.977 0.128 -25.080 1.00 92.00 141 GLY A N 1
ATOM 1147 C CA . GLY A 1 141 ? 5.689 -0.110 -24.425 1.00 92.00 141 GLY A CA 1
ATOM 1148 C C . GLY A 1 141 ? 5.824 -0.476 -22.944 1.00 92.00 141 GLY A C 1
ATOM 1149 O O . GLY A 1 141 ? 5.061 0.015 -22.115 1.00 92.00 141 GLY A O 1
ATOM 1150 N N . ILE A 1 142 ? 6.824 -1.286 -22.593 1.00 91.19 142 ILE A N 1
ATOM 1151 C CA . ILE A 1 142 ? 7.113 -1.664 -21.205 1.00 91.19 142 ILE A CA 1
ATOM 1152 C C . ILE A 1 142 ? 7.603 -0.460 -20.391 1.00 91.19 142 ILE A C 1
ATOM 1154 O O . ILE A 1 142 ? 7.125 -0.239 -19.281 1.00 91.19 142 ILE A O 1
ATOM 1158 N N . ILE A 1 143 ? 8.515 0.348 -20.939 1.00 91.06 143 ILE A N 1
ATOM 1159 C CA . ILE A 1 143 ? 9.016 1.557 -20.266 1.00 91.06 143 ILE A CA 1
ATOM 1160 C C . ILE A 1 143 ? 7.873 2.550 -20.014 1.00 91.06 143 ILE A C 1
ATOM 1162 O O . ILE A 1 143 ? 7.772 3.108 -18.920 1.00 91.06 143 ILE A O 1
ATOM 1166 N N . ASP A 1 144 ? 6.979 2.736 -20.987 1.00 94.56 144 ASP A N 1
ATOM 1167 C CA . ASP A 1 144 ? 5.787 3.576 -20.829 1.00 94.56 144 ASP A CA 1
ATOM 1168 C C . ASP A 1 144 ? 4.830 3.024 -19.755 1.00 94.56 144 ASP A C 1
ATOM 1170 O O . ASP A 1 144 ? 4.320 3.779 -18.924 1.00 94.56 144 ASP A O 1
ATOM 1174 N N . ALA A 1 145 ? 4.632 1.702 -19.703 1.00 92.00 145 ALA A N 1
ATOM 1175 C CA . ALA A 1 145 ? 3.843 1.061 -18.652 1.00 92.00 145 ALA A CA 1
ATOM 1176 C C . ALA A 1 145 ? 4.446 1.295 -17.255 1.00 92.00 145 ALA A C 1
ATOM 1178 O O . ALA A 1 145 ? 3.717 1.667 -16.335 1.00 92.00 145 ALA A O 1
ATOM 1179 N N . ILE A 1 146 ? 5.768 1.163 -17.100 1.00 92.88 146 ILE A N 1
ATOM 1180 C CA . ILE A 1 146 ? 6.472 1.455 -15.840 1.00 92.88 146 ILE A CA 1
ATOM 1181 C C . ILE A 1 146 ? 6.300 2.927 -15.450 1.00 92.88 146 ILE A C 1
ATOM 1183 O O . ILE A 1 146 ? 5.987 3.227 -14.298 1.00 92.88 146 ILE A O 1
ATOM 1187 N N . ALA A 1 147 ? 6.446 3.858 -16.398 1.00 94.38 147 ALA A N 1
ATOM 1188 C CA . ALA A 1 147 ? 6.254 5.284 -16.139 1.00 94.38 147 ALA A CA 1
ATOM 1189 C C . ALA A 1 147 ? 4.825 5.593 -15.654 1.00 94.38 147 ALA A C 1
ATOM 1191 O O . ALA A 1 147 ? 4.635 6.349 -14.698 1.00 94.38 147 ALA A O 1
ATOM 1192 N N . LYS A 1 148 ? 3.814 4.965 -16.267 1.00 92.88 148 LYS A N 1
ATOM 1193 C CA . LYS A 1 148 ? 2.412 5.074 -15.840 1.00 92.88 148 LYS A CA 1
ATOM 1194 C C . LYS A 1 148 ? 2.192 4.489 -14.447 1.00 92.88 148 LYS A C 1
ATOM 1196 O O . LYS A 1 148 ? 1.546 5.142 -13.633 1.00 92.88 148 LYS A O 1
ATOM 1201 N N . LEU A 1 149 ? 2.751 3.316 -14.152 1.00 90.00 149 LEU A N 1
ATOM 1202 C CA . LEU A 1 149 ? 2.648 2.684 -12.833 1.00 90.00 149 LEU A CA 1
ATOM 1203 C C . LEU A 1 149 ? 3.308 3.525 -11.736 1.00 90.00 149 LEU A C 1
ATOM 1205 O O . LEU A 1 149 ? 2.714 3.689 -10.675 1.00 90.00 149 LEU A O 1
ATOM 1209 N N . ASN A 1 150 ? 4.469 4.129 -12.005 1.00 91.94 150 ASN A N 1
ATOM 1210 C CA . ASN A 1 150 ? 5.107 5.069 -11.080 1.00 91.94 150 ASN A CA 1
ATOM 1211 C C . ASN A 1 150 ? 4.221 6.292 -10.817 1.00 91.94 150 ASN A C 1
ATOM 1213 O O . ASN A 1 150 ? 4.023 6.681 -9.673 1.00 91.94 150 ASN A O 1
ATOM 1217 N N . LYS A 1 151 ? 3.600 6.857 -11.857 1.00 92.31 151 LYS A N 1
ATOM 1218 C CA . LYS A 1 151 ? 2.652 7.965 -11.681 1.00 92.31 151 LYS A CA 1
ATOM 1219 C C . LYS A 1 151 ? 1.420 7.549 -10.870 1.00 92.31 151 LYS A C 1
ATOM 1221 O O . LYS A 1 151 ? 0.946 8.316 -10.035 1.00 92.31 151 LYS A O 1
ATOM 1226 N N . THR A 1 152 ? 0.895 6.348 -11.107 1.00 86.88 152 THR A N 1
ATOM 1227 C CA . THR A 1 152 ? -0.211 5.791 -10.319 1.00 86.88 152 THR A CA 1
ATOM 1228 C C . THR A 1 152 ? 0.196 5.594 -8.864 1.00 86.88 152 THR A C 1
ATOM 1230 O O . THR A 1 152 ? -0.577 5.958 -7.985 1.00 86.88 152 THR A O 1
ATOM 1233 N N . LYS A 1 153 ? 1.409 5.097 -8.600 1.00 88.00 153 LYS A N 1
ATOM 1234 C CA . LYS A 1 153 ? 1.973 4.981 -7.252 1.00 88.00 153 LYS A CA 1
ATOM 1235 C C . LYS A 1 153 ? 2.051 6.338 -6.558 1.00 88.00 153 LYS A C 1
ATOM 1237 O O . LYS A 1 153 ? 1.527 6.467 -5.460 1.00 88.00 153 LYS A O 1
ATOM 1242 N N . ASP A 1 154 ? 2.612 7.352 -7.214 1.00 86.56 154 ASP A N 1
ATOM 1243 C CA . ASP A 1 154 ? 2.718 8.703 -6.653 1.00 86.56 154 ASP A CA 1
ATOM 1244 C C . ASP A 1 154 ? 1.343 9.301 -6.328 1.00 86.56 154 ASP A C 1
ATOM 1246 O O . ASP A 1 154 ? 1.166 9.976 -5.314 1.00 86.56 154 ASP A O 1
ATOM 1250 N N . ASN A 1 155 ? 0.354 9.081 -7.198 1.00 85.19 155 ASN A N 1
ATOM 1251 C CA . ASN A 1 155 ? -1.013 9.537 -6.961 1.00 85.19 155 ASN A CA 1
ATOM 1252 C C . ASN A 1 155 ? -1.644 8.799 -5.781 1.00 85.19 155 ASN A C 1
ATOM 1254 O O . ASN A 1 155 ? -2.229 9.436 -4.912 1.00 85.19 155 ASN A O 1
ATOM 1258 N N . PHE A 1 156 ? -1.468 7.481 -5.718 1.00 80.50 156 PHE A N 1
ATOM 1259 C CA . PHE A 1 156 ? -1.963 6.647 -4.630 1.00 80.50 156 PHE A CA 1
ATOM 1260 C C . PHE A 1 156 ? -1.329 7.052 -3.288 1.00 80.50 156 PHE A C 1
ATOM 1262 O O . PHE A 1 156 ? -2.026 7.229 -2.293 1.00 80.50 156 PHE A O 1
ATOM 1269 N N . GLU A 1 157 ? -0.020 7.313 -3.265 1.00 80.62 157 GLU A N 1
ATOM 1270 C CA . GLU A 1 157 ? 0.686 7.858 -2.103 1.00 80.62 157 GLU A CA 1
ATOM 1271 C C . GLU A 1 157 ? 0.131 9.219 -1.677 1.00 80.62 157 GLU A C 1
ATOM 1273 O O . GLU A 1 157 ? -0.091 9.432 -0.489 1.00 80.62 157 GLU A O 1
ATOM 1278 N N . LYS A 1 158 ? -0.154 10.128 -2.615 1.00 80.31 158 LYS A N 1
ATOM 1279 C CA . LYS A 1 158 ? -0.736 11.445 -2.305 1.00 80.31 158 LYS A CA 1
ATOM 1280 C C . LYS A 1 158 ? -2.169 11.356 -1.788 1.00 80.31 158 LYS A C 1
ATOM 1282 O O . LYS A 1 158 ? -2.501 12.061 -0.840 1.00 80.31 158 LYS A O 1
ATOM 1287 N N . GLU A 1 159 ? -3.002 10.517 -2.399 1.00 73.75 159 GLU A N 1
ATOM 1288 C CA . GLU A 1 159 ? -4.413 10.335 -2.034 1.00 73.75 159 GLU A CA 1
ATOM 1289 C C . GLU A 1 159 ? -4.573 9.688 -0.657 1.00 73.75 159 GLU A C 1
ATOM 1291 O O . GLU A 1 159 ? -5.471 10.045 0.104 1.00 73.75 159 GLU A O 1
ATOM 1296 N N . HIS A 1 160 ? -3.681 8.760 -0.315 1.00 71.31 160 HIS A N 1
ATOM 1297 C CA . HIS A 1 160 ? -3.726 8.032 0.949 1.00 71.31 160 HIS A CA 1
ATOM 1298 C C . HIS A 1 160 ? -2.762 8.572 2.011 1.00 71.31 160 HIS A C 1
ATOM 1300 O O . HIS A 1 160 ? -2.739 8.056 3.134 1.00 71.31 160 HIS A O 1
ATOM 1306 N N . ARG A 1 161 ? -1.977 9.612 1.704 1.00 77.12 161 ARG A N 1
ATOM 1307 C CA . ARG A 1 161 ? -1.186 10.328 2.706 1.00 77.12 161 ARG A CA 1
ATOM 1308 C C . ARG A 1 161 ? -2.139 10.972 3.697 1.00 77.12 161 ARG A C 1
ATOM 1310 O O . ARG A 1 161 ? -2.878 11.891 3.358 1.00 77.12 161 ARG A O 1
ATOM 1317 N N . ILE A 1 162 ? -2.077 10.527 4.945 1.00 80.25 162 ILE A N 1
ATOM 1318 C CA . ILE A 1 162 ? -2.809 11.165 6.036 1.00 80.25 162 ILE A CA 1
ATOM 1319 C C . ILE A 1 162 ? -2.167 12.539 6.269 1.00 80.25 162 ILE A C 1
ATOM 1321 O O . ILE A 1 162 ? -0.976 12.606 6.564 1.00 80.25 162 ILE A O 1
ATOM 1325 N N . PRO A 1 163 ? -2.891 13.658 6.127 1.00 82.62 163 PRO A N 1
ATOM 1326 C CA . PRO A 1 163 ? -2.332 14.967 6.439 1.00 82.62 163 PRO A CA 1
ATOM 1327 C C . PRO A 1 163 ? -1.874 15.028 7.902 1.00 82.62 163 PRO A C 1
ATOM 1329 O O . PRO A 1 163 ? -2.553 14.504 8.786 1.00 82.62 163 PRO A O 1
ATOM 1332 N N . TYR A 1 164 ? -0.744 15.687 8.173 1.00 82.81 164 TYR A N 1
ATOM 1333 C CA . TYR A 1 164 ? -0.153 15.712 9.517 1.00 82.81 164 TYR A CA 1
ATOM 1334 C C . TYR A 1 164 ? -1.130 16.227 10.588 1.00 82.81 164 TYR A C 1
ATOM 1336 O O . TYR A 1 164 ? -1.230 15.655 11.666 1.00 82.81 164 TYR A O 1
ATOM 1344 N N . ASN A 1 165 ? -1.932 17.244 10.273 1.00 85.94 165 ASN A N 1
ATOM 1345 C CA . ASN A 1 165 ? -2.967 17.754 11.176 1.00 85.94 165 ASN A CA 1
ATOM 1346 C C . ASN A 1 165 ? -4.051 16.709 11.504 1.00 85.94 165 ASN A C 1
ATOM 1348 O O . ASN A 1 165 ? -4.479 16.614 12.649 1.00 85.94 165 ASN A O 1
ATOM 1352 N N . VAL A 1 166 ? -4.484 15.905 10.526 1.00 86.44 166 VAL A N 1
ATOM 1353 C CA . VAL A 1 166 ? -5.444 14.810 10.760 1.00 86.44 166 VAL A CA 1
ATOM 1354 C C . VAL A 1 166 ? -4.814 13.746 11.654 1.00 86.44 166 VAL A C 1
ATOM 1356 O O . VAL A 1 166 ? -5.465 13.245 12.568 1.00 86.44 166 VAL A O 1
ATOM 1359 N N . TYR A 1 167 ? -3.538 13.441 11.424 1.00 87.12 167 TYR A N 1
ATOM 1360 C CA . TYR A 1 167 ? -2.783 12.497 12.237 1.00 87.12 167 TYR A CA 1
ATOM 1361 C C . TYR A 1 167 ? -2.698 12.931 13.710 1.00 87.12 167 TYR A C 1
ATOM 1363 O O . TYR A 1 167 ? -3.012 12.129 14.591 1.00 87.12 167 TYR A O 1
ATOM 1371 N N . ILE A 1 168 ? -2.350 14.195 13.978 1.00 87.88 168 ILE A N 1
ATOM 1372 C CA . ILE A 1 168 ? -2.322 14.756 15.339 1.00 87.88 168 ILE A CA 1
ATOM 1373 C C . ILE A 1 168 ? -3.696 14.655 15.994 1.00 87.88 168 ILE A C 1
ATOM 1375 O O . IL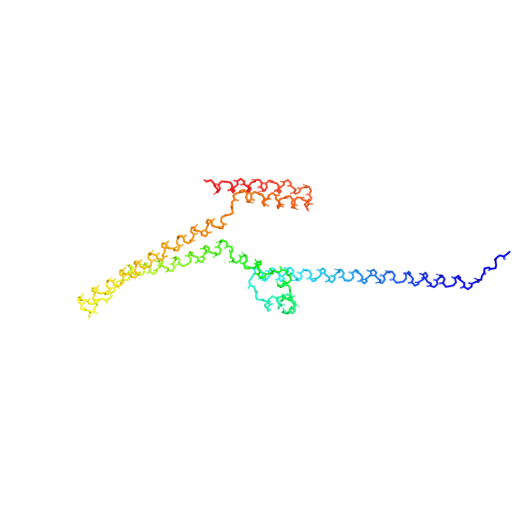E A 1 168 ? -3.815 14.050 17.055 1.00 87.88 168 ILE A O 1
ATOM 1379 N N . ASN A 1 169 ? -4.746 15.124 15.315 1.00 88.88 169 ASN A N 1
ATOM 1380 C CA . ASN A 1 169 ? -6.103 15.112 15.862 1.00 88.88 169 ASN A CA 1
ATOM 1381 C C . ASN A 1 169 ? -6.581 13.701 16.241 1.00 88.88 169 ASN A C 1
ATOM 1383 O O . ASN A 1 169 ? -7.262 13.524 17.250 1.00 88.88 169 ASN A O 1
ATOM 1387 N N . VAL A 1 170 ? -6.275 12.689 15.423 1.00 90.56 170 VAL A N 1
ATOM 1388 C CA . VAL A 1 170 ? -6.635 11.292 15.719 1.00 90.56 170 VAL A CA 1
ATOM 1389 C C . VAL A 1 170 ? -5.788 10.745 16.866 1.00 90.56 170 VAL A C 1
ATOM 1391 O O . VAL A 1 170 ? -6.317 10.060 17.740 1.00 90.56 170 VAL A O 1
ATOM 1394 N N . THR A 1 171 ? -4.494 11.062 16.891 1.00 89.12 171 THR A N 1
ATOM 1395 C CA . THR A 1 171 ? -3.577 10.618 17.948 1.00 89.12 171 THR A CA 1
ATOM 1396 C C . THR A 1 171 ? -3.988 11.180 19.307 1.00 89.12 171 THR A C 1
ATOM 1398 O O . THR A 1 171 ? -4.078 10.423 20.268 1.00 89.12 171 THR A O 1
ATOM 1401 N N . GLU A 1 172 ? -4.336 12.464 19.379 1.00 88.69 172 GLU A N 1
ATOM 1402 C CA . GLU A 1 172 ? -4.835 13.111 20.598 1.00 88.69 172 GLU A CA 1
ATOM 1403 C C . GLU A 1 172 ? -6.155 12.495 21.083 1.00 88.69 172 GLU A C 1
ATOM 1405 O O . GLU A 1 172 ? -6.316 12.238 22.277 1.00 88.69 172 GLU A O 1
ATOM 1410 N N . GLN A 1 173 ? -7.083 12.187 20.169 1.00 91.75 173 GLN A N 1
ATOM 1411 C CA . GLN A 1 173 ? -8.337 11.506 20.511 1.00 91.75 173 GLN A CA 1
ATOM 1412 C C . GLN A 1 173 ? -8.098 10.099 21.073 1.00 91.75 173 GLN A C 1
ATOM 1414 O O . GLN A 1 173 ? -8.700 9.726 22.080 1.00 91.75 173 GLN A O 1
ATOM 1419 N N . ILE A 1 174 ? -7.215 9.318 20.440 1.00 90.44 174 ILE A N 1
ATOM 1420 C CA . ILE A 1 174 ? -6.854 7.974 20.913 1.00 90.44 174 ILE A CA 1
ATOM 1421 C C . ILE A 1 174 ? -6.166 8.064 22.276 1.00 90.44 174 ILE A C 1
ATOM 1423 O O . ILE A 1 174 ? -6.527 7.316 23.183 1.00 90.44 174 ILE A O 1
ATOM 1427 N N . MET A 1 175 ? -5.215 8.988 22.434 1.00 90.88 175 MET A N 1
ATOM 1428 C CA . MET A 1 175 ? -4.511 9.227 23.689 1.00 90.88 175 MET A CA 1
ATOM 1429 C C . MET A 1 175 ? -5.499 9.569 24.808 1.00 90.88 175 MET A C 1
ATOM 1431 O O . MET A 1 175 ? -5.488 8.903 25.839 1.00 90.88 175 MET A O 1
ATOM 1435 N N . GLY A 1 176 ? -6.411 10.522 24.589 1.00 88.75 176 GLY A N 1
ATOM 1436 C CA . GLY A 1 176 ? -7.439 10.889 25.566 1.00 88.75 176 GLY A CA 1
ATOM 1437 C C . GLY A 1 176 ? -8.310 9.699 25.981 1.00 88.75 176 GLY A C 1
ATOM 1438 O O . GLY A 1 176 ? -8.422 9.396 27.169 1.00 88.75 176 GLY A O 1
ATOM 1439 N N . ALA A 1 177 ? -8.838 8.952 25.006 1.00 90.44 177 ALA A N 1
ATOM 1440 C CA . ALA A 1 177 ? -9.652 7.764 25.269 1.00 90.44 177 ALA A CA 1
ATOM 1441 C C . ALA A 1 177 ? -8.880 6.663 26.021 1.00 90.44 177 ALA A C 1
ATOM 1443 O O . ALA A 1 177 ? -9.452 5.925 26.827 1.00 90.44 177 ALA A O 1
ATOM 1444 N N . MET A 1 178 ? -7.577 6.535 25.764 1.00 88.12 178 MET A N 1
ATOM 1445 C CA . MET A 1 178 ? -6.712 5.561 26.422 1.00 88.12 178 MET A CA 1
ATOM 1446 C C . MET A 1 178 ? -6.407 5.973 27.868 1.00 88.12 178 MET A C 1
ATOM 1448 O O . MET A 1 178 ? -6.512 5.145 28.774 1.00 88.12 178 MET A O 1
ATOM 1452 N N . LEU A 1 179 ? -6.108 7.252 28.105 1.00 89.06 179 LEU A N 1
ATOM 1453 C CA . LEU A 1 179 ? -5.823 7.796 29.434 1.00 89.06 179 LEU A CA 1
ATOM 1454 C C . LEU A 1 179 ? -7.020 7.670 30.387 1.00 89.06 179 LEU A C 1
ATOM 1456 O O . LEU A 1 179 ? -6.818 7.353 31.558 1.00 89.06 179 LEU A O 1
ATOM 1460 N N . GLU A 1 180 ? -8.254 7.816 29.892 1.00 89.25 180 GLU A N 1
ATOM 1461 C CA . GLU A 1 180 ? -9.481 7.605 30.682 1.00 89.25 180 GLU A CA 1
ATOM 1462 C C . GLU A 1 180 ? -9.628 6.178 31.233 1.00 89.25 180 GLU A C 1
ATOM 1464 O O . GLU A 1 180 ? -10.300 5.957 32.243 1.00 89.25 180 GLU A O 1
ATOM 1469 N N . LYS A 1 181 ? -9.048 5.183 30.553 1.00 87.38 181 LYS A N 1
ATOM 1470 C CA . LYS A 1 181 ? -9.172 3.762 30.914 1.00 87.38 181 LYS A CA 1
ATOM 1471 C C . LYS A 1 181 ? -7.977 3.233 31.697 1.00 87.38 181 LYS A C 1
ATOM 1473 O O . LYS A 1 181 ? -8.064 2.136 32.251 1.00 87.38 181 LYS A O 1
ATOM 1478 N N . LEU A 1 182 ? -6.873 3.975 31.737 1.00 87.00 182 LEU A N 1
ATOM 1479 C CA . LEU A 1 182 ? -5.635 3.540 32.367 1.00 87.00 182 LEU A CA 1
ATOM 1480 C C . LEU A 1 182 ? -5.511 4.046 33.811 1.00 87.00 182 LEU A C 1
ATOM 1482 O O . LEU A 1 182 ? -5.896 5.173 34.118 1.00 87.00 182 LEU A O 1
ATOM 1486 N N . PRO A 1 183 ? -4.928 3.243 34.718 1.00 85.12 183 PRO A N 1
ATOM 1487 C CA . PRO A 1 183 ? -4.586 3.701 36.057 1.00 85.12 183 PRO A CA 1
ATOM 1488 C C . PRO A 1 183 ? -3.470 4.754 35.994 1.00 85.12 183 PRO A C 1
ATOM 1490 O O . PRO A 1 183 ? -2.543 4.628 35.195 1.00 85.12 183 PRO A O 1
ATOM 1493 N N . GLY A 1 184 ? -3.513 5.745 36.893 1.00 80.88 184 GLY A N 1
ATOM 1494 C CA . GLY A 1 184 ? -2.629 6.924 36.867 1.00 80.88 184 GLY A CA 1
ATOM 1495 C C . GLY A 1 184 ? -1.128 6.629 36.743 1.00 80.88 184 GLY A C 1
ATOM 1496 O O . GLY A 1 184 ? -0.418 7.348 36.056 1.00 80.88 184 GLY A O 1
ATOM 1497 N N . LYS A 1 185 ? -0.644 5.514 37.308 1.00 81.62 185 LYS A N 1
ATOM 1498 C CA . LYS A 1 185 ? 0.772 5.106 37.210 1.00 81.62 185 LYS A CA 1
ATOM 1499 C C . LYS A 1 185 ? 1.244 4.766 35.788 1.00 81.62 185 LYS A C 1
ATOM 1501 O O . LYS A 1 185 ? 2.442 4.756 35.553 1.00 81.62 185 LYS A O 1
ATOM 1506 N N . MET A 1 186 ? 0.333 4.430 34.873 1.00 83.62 186 MET A N 1
ATOM 1507 C CA . MET A 1 186 ? 0.657 4.112 33.474 1.00 83.62 186 MET A CA 1
ATOM 1508 C C . MET A 1 186 ? 0.395 5.287 32.525 1.00 83.62 186 MET A C 1
ATOM 1510 O O . MET A 1 186 ? 0.762 5.207 31.359 1.00 83.62 186 MET A O 1
ATOM 1514 N N . GLN A 1 187 ? -0.236 6.363 33.003 1.00 87.81 187 GLN A N 1
ATOM 1515 C CA . GLN A 1 187 ? -0.594 7.508 32.164 1.00 87.81 187 GLN A CA 1
ATOM 1516 C C . GLN A 1 187 ? 0.646 8.274 31.691 1.00 87.81 187 GLN A C 1
ATOM 1518 O O . GLN A 1 187 ? 0.730 8.601 30.515 1.00 87.81 187 GLN A O 1
ATOM 1523 N N . GLU A 1 188 ? 1.626 8.482 32.572 1.00 86.50 188 GLU A N 1
ATOM 1524 C CA . GLU A 1 188 ? 2.878 9.193 32.269 1.00 86.50 188 GLU A CA 1
ATOM 1525 C C . GLU A 1 188 ? 3.674 8.502 31.152 1.00 86.50 188 GLU A C 1
ATOM 1527 O O . GLU A 1 188 ? 3.921 9.097 30.112 1.00 86.50 188 GLU A O 1
ATOM 1532 N N . SER A 1 189 ? 3.921 7.194 31.275 1.00 88.69 189 SER A N 1
ATOM 1533 C CA . SER A 1 189 ? 4.614 6.424 30.229 1.00 88.69 189 SER A CA 1
ATOM 1534 C C . SER A 1 189 ? 3.880 6.419 28.882 1.00 88.69 189 SER A C 1
ATOM 1536 O O . SER A 1 189 ? 4.516 6.292 27.836 1.00 88.69 189 SER A O 1
ATOM 1538 N N . VAL A 1 190 ? 2.548 6.509 28.891 1.00 89.12 190 VAL A N 1
ATOM 1539 C CA . VAL A 1 190 ? 1.756 6.576 27.658 1.00 89.12 190 VAL A CA 1
ATOM 1540 C C . VAL A 1 190 ? 1.847 7.964 27.028 1.00 89.12 190 VAL A C 1
ATOM 1542 O O . VAL A 1 190 ? 1.946 8.051 25.806 1.00 89.12 190 VAL A O 1
ATOM 1545 N N . LEU A 1 191 ? 1.860 9.030 27.833 1.00 88.62 191 LEU A N 1
ATOM 1546 C CA . LEU A 1 191 ? 2.090 10.396 27.358 1.00 88.62 191 LEU A CA 1
ATOM 1547 C C . LEU A 1 191 ? 3.466 10.526 26.696 1.00 88.62 191 LEU A C 1
ATOM 1549 O O . LEU A 1 191 ? 3.528 10.968 25.550 1.00 88.62 191 LEU A O 1
ATOM 1553 N N . ASP A 1 192 ? 4.521 10.046 27.361 1.00 90.38 192 ASP A N 1
ATOM 1554 C CA . ASP A 1 192 ? 5.889 10.069 26.828 1.00 90.38 192 ASP A CA 1
ATOM 1555 C C . ASP A 1 192 ? 5.965 9.354 25.472 1.00 90.38 192 ASP A C 1
ATOM 1557 O O . ASP A 1 192 ? 6.495 9.889 24.498 1.00 90.38 192 ASP A O 1
ATOM 1561 N N . PHE A 1 193 ? 5.349 8.169 25.368 1.00 92.56 193 PHE A N 1
ATOM 1562 C CA . PHE A 1 193 ? 5.282 7.426 24.110 1.00 92.56 193 PHE A CA 1
ATOM 1563 C C . PHE A 1 193 ? 4.614 8.235 22.992 1.00 92.56 193 PHE A C 1
ATOM 1565 O O . PHE A 1 193 ? 5.122 8.268 21.870 1.00 92.56 193 PHE A O 1
ATOM 1572 N N . PHE A 1 194 ? 3.466 8.865 23.260 1.00 91.19 194 PHE A N 1
ATOM 1573 C CA . PHE A 1 194 ? 2.758 9.636 22.237 1.00 91.19 194 PHE A CA 1
ATOM 1574 C C . PHE A 1 194 ? 3.537 10.886 21.819 1.00 91.19 194 PHE A C 1
ATOM 1576 O O . PHE A 1 194 ? 3.570 11.192 20.627 1.00 91.19 194 PHE A O 1
ATOM 1583 N N . GLU A 1 195 ? 4.199 11.568 22.753 1.00 89.00 195 GLU A N 1
ATOM 1584 C CA . GLU A 1 195 ? 5.034 12.734 22.464 1.00 89.00 195 GLU A CA 1
ATOM 1585 C C . GLU A 1 195 ? 6.255 12.360 21.610 1.00 89.00 195 GLU A C 1
ATOM 1587 O O . GLU A 1 195 ? 6.481 12.949 20.547 1.00 89.00 195 GLU A O 1
ATOM 1592 N N . GLU A 1 196 ? 6.998 11.320 22.001 1.00 91.25 196 GLU A N 1
ATOM 1593 C CA . GLU A 1 196 ? 8.103 10.775 21.205 1.00 91.25 196 GLU A CA 1
ATOM 1594 C C . GLU A 1 196 ? 7.628 10.338 19.816 1.00 91.25 196 GLU A C 1
ATOM 1596 O O . GLU A 1 196 ? 8.269 10.626 18.796 1.00 91.25 196 GLU A O 1
ATOM 1601 N N . HIS A 1 197 ? 6.473 9.674 19.751 1.00 89.56 197 HIS A N 1
ATOM 1602 C CA . HIS A 1 197 ? 5.920 9.193 18.499 1.00 89.56 197 HIS A CA 1
ATOM 1603 C C . HIS A 1 197 ? 5.540 10.346 17.566 1.00 89.56 197 HIS A C 1
ATOM 1605 O O . HIS A 1 197 ? 5.948 10.336 16.402 1.00 89.56 197 HIS A O 1
ATOM 1611 N N . ILE A 1 198 ? 4.831 11.364 18.061 1.00 87.75 198 ILE A N 1
ATOM 1612 C CA . ILE A 1 198 ? 4.473 12.565 17.295 1.00 87.75 198 ILE A CA 1
ATOM 1613 C C . ILE A 1 198 ? 5.731 13.260 16.771 1.00 87.75 198 ILE A C 1
ATOM 1615 O O . ILE A 1 198 ? 5.810 13.537 15.573 1.00 87.75 198 ILE A O 1
ATOM 1619 N N . ASN A 1 199 ? 6.741 13.457 17.621 1.00 87.12 199 ASN A N 1
ATOM 1620 C CA . ASN A 1 199 ? 8.009 14.071 17.226 1.00 87.12 199 ASN A CA 1
ATOM 1621 C C . ASN A 1 199 ? 8.722 13.260 16.132 1.00 87.12 199 ASN A C 1
ATOM 1623 O O . ASN A 1 199 ? 9.194 13.822 15.140 1.00 87.12 199 ASN A O 1
ATOM 1627 N N . SER A 1 200 ? 8.738 11.928 16.248 1.00 88.38 200 SER A N 1
ATOM 1628 C CA . SER A 1 200 ? 9.325 11.047 15.230 1.00 88.38 200 SER A CA 1
ATOM 1629 C C . SER A 1 200 ? 8.605 11.139 13.879 1.00 88.38 200 SER A C 1
ATOM 1631 O O . SER A 1 200 ? 9.239 11.078 12.823 1.00 88.38 200 SER A O 1
ATOM 1633 N N . ILE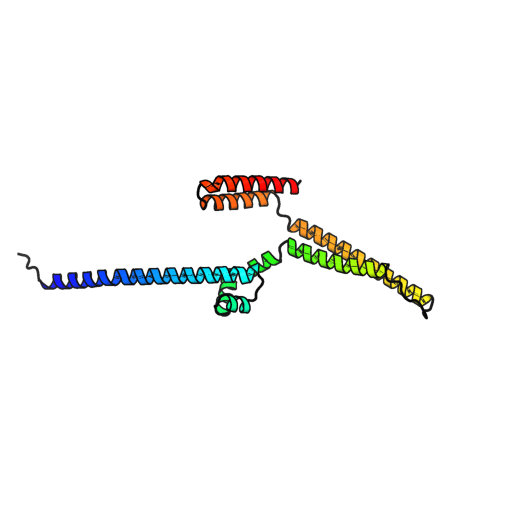 A 1 201 ? 7.279 11.302 13.895 1.00 84.75 201 ILE A N 1
ATOM 1634 C CA . ILE A 1 201 ? 6.466 11.441 12.688 1.00 84.75 201 ILE A CA 1
ATOM 1635 C C . ILE A 1 201 ? 6.634 12.838 12.092 1.00 84.75 201 ILE A C 1
ATOM 1637 O O . ILE A 1 201 ? 6.787 12.945 10.878 1.00 84.75 201 ILE A O 1
ATOM 1641 N N . ALA A 1 202 ? 6.698 13.892 12.906 1.00 82.31 202 ALA A N 1
ATOM 1642 C CA . ALA A 1 202 ? 6.940 15.259 12.444 1.00 82.31 202 ALA A CA 1
ATOM 1643 C C . ALA A 1 202 ? 8.220 15.358 11.596 1.00 82.31 202 ALA A C 1
ATOM 1645 O O . ALA A 1 202 ? 8.218 15.992 10.541 1.00 82.31 202 ALA A O 1
ATOM 1646 N N . LEU A 1 203 ? 9.285 14.655 12.000 1.00 81.31 203 LEU A N 1
ATOM 1647 C CA . LEU A 1 203 ? 10.539 14.575 11.244 1.00 81.31 203 LEU A CA 1
ATOM 1648 C C . LEU A 1 203 ? 10.388 13.88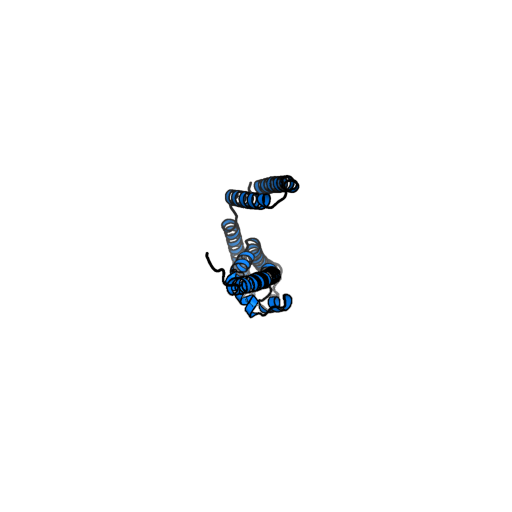4 9.879 1.00 81.31 203 LEU A C 1
ATOM 1650 O O . LEU A 1 203 ? 11.112 14.232 8.955 1.00 81.31 203 LEU A O 1
ATOM 1654 N N . LYS A 1 204 ? 9.451 12.936 9.732 1.00 78.06 204 LYS A N 1
ATOM 1655 C CA . LYS A 1 204 ? 9.161 12.253 8.455 1.00 78.06 204 LYS A CA 1
ATOM 1656 C C . LYS A 1 204 ? 8.301 13.085 7.498 1.00 78.06 204 LYS A C 1
ATOM 1658 O O . LYS A 1 204 ? 8.253 12.774 6.314 1.00 78.06 204 LYS A O 1
ATOM 1663 N N . TYR A 1 205 ? 7.572 14.082 8.005 1.00 70.38 205 TYR A N 1
ATOM 1664 C CA . TYR A 1 205 ? 6.710 14.964 7.203 1.00 70.38 205 TYR A CA 1
ATOM 1665 C C . TYR A 1 205 ? 7.420 16.234 6.710 1.00 70.38 205 TYR A C 1
ATOM 1667 O O . TYR A 1 205 ? 6.811 16.981 5.939 1.00 70.38 205 TYR A O 1
ATOM 1675 N N . ARG A 1 206 ? 8.657 16.470 7.164 1.00 57.09 206 ARG A N 1
ATOM 1676 C CA . ARG A 1 206 ? 9.522 17.585 6.766 1.00 57.09 206 ARG A CA 1
ATOM 1677 C C . ARG A 1 206 ? 10.225 17.300 5.444 1.00 57.09 206 ARG A C 1
ATOM 1679 O O . ARG A 1 206 ? 10.348 18.265 4.661 1.00 57.09 206 ARG A O 1
#

Secondary structure (DSSP, 8-state):
-----THHHHHHHHHHHHHHHHHHHHHHHHHHHHHHHHHHHHHHHHHHHHHHTS---HHHHHHHHTS-HHHHHHHHHHTTHHHHHHHHHTSHHHHHHHHHHHHHHHHHHHHHHHH-----TT--HHHHHHHHHHHHHHHHHHHHHHHHHHHHHHHHHHHH---HHHHHHHHHHHHHHHHTTS-HHHHHHHHHHHHHHHHHHHHH--

Radius of gyration: 34.38 Å; chains: 1; bounding box: 84×42×112 Å

Foldseek 3Di:
DDDDDPVVVVVVVVVVVVVVVVVVVVVVVVVVVVVVVVVVVVLLVQLLCCVQVVVDDLCVSCVVSVHDSVVSVVSCVVVVSVVNSVCVCLALVNVLVVLVVLLVVLVVVLVCLVPDDDPCPPPDPVVVVVVVVVSVVSNVVSVVVNVVSVVVNVVSCVVNPDPLVNVVVVLVVVLVVVLVVDDPVCNVVSVVVSVVVNVVVVVVVD

pLDDT: mean 79.57, std 14.23, range [36.0, 94.56]

Sequence (206 aa):
MRVYSPHFAEYRHALWKLKTTLTPLLSQLCACNHCIEMAKDKERRLAESLYINQKKTAKETAKMVGVTEKTVGRWVDEYGWKERRNAKMANLQSGIENINELINIYAERAIKIETEDDDYSGLTDKEIREAKKDRAKEKVGIIDAIAKLNKTKDNFEKEHRIPYNVYINVTEQIMGAMLEKLPGKMQESVLDFFEEHINSIALKYR